Protein AF-A0AAE0RFK0-F1 (afdb_monomer_lite)

Sequence (319 aa):
MLVLVVLVEGLLVMVVLVVLVVVLLVMVVLVVLVEVLLVMVVLVVLVEVLLVMVVLVVLVEVLLVMVVLVVLVVVLLVMVVLVVLVVVLLVMVVLVVLVEVLLVMVVLVVLVEVLLVMVVLVVLVEVLLVMVVLVVLVEVLLVMVVLVVLVVVLLVVLVLLVLLVVLGMLVVVVLGLVLGGGHGVLEDNDYGRAVDWWGLGVVMYEMMCGRLPFYNQDHEKLFELILMEDIKFPRTLSADAKSLLSGLLIKDPNKRLGGGPDDAKEIMRHSFFAAVDWQDVYDKKLIPPFKPQVSSETDTRYFDEEFTAQTITITPPEK

InterPro domains:
  IPR000719 Protein kinase domain [PF00069] (185-273)
  IPR000719 Protein kinase domain [SM00220] (66-273)
  IPR000961 AGC-kinase, C-terminal [PS51285] (274-319)
  IPR000961 AGC-kinase, C-terminal [SM00133] (274-319)
  IPR011009 Protein kinase-like domain superfamily [SSF56112] (186-316)
  IPR017892 Protein kinase, C-terminal [PF00433] (294-318)

Foldseek 3Di:
DVVVVCVVVVVVVVVVVVVVVVVVVVVVVVVVVVVVVVVVVVVVVVVVVVVVVVVVVVVVVVVVVVVVVVVVVVVVVVVVVVVVVVVVVVVVVVVVVVVVVVVVVVVVVVVVVVVVVVVVVVVVVVVVVVVVVVVVVVVVVVVVVVVVVVVVVVVVVVVVVVVVVVVVLVCVLVVCLVPVLPVPPVDDDDDDPLVVLLVVLQVLCCVQVVDGQFDDPDSVVSSCCLNPNDGDDDPPDDPQSVVLSNQSSDSDSCSHQLSDPCRVVSSCPGPVNPVPDVVCVVVVVDDDPDDPPAPDPPGCVVPDPVPVVDDDDDDDDDD

Structure (mmCIF, N/CA/C/O backbone):
data_AF-A0AAE0RFK0-F1
#
_entry.id   AF-A0AAE0RFK0-F1
#
loop_
_atom_site.group_PDB
_atom_site.id
_atom_site.type_symbol
_atom_site.label_atom_id
_atom_site.label_alt_id
_atom_site.label_comp_id
_atom_site.label_asym_id
_atom_site.label_entity_id
_atom_site.label_seq_id
_atom_site.pdbx_PDB_ins_code
_atom_site.Cartn_x
_atom_site.Cartn_y
_atom_site.Cartn_z
_atom_site.occupancy
_atom_site.B_iso_or_equiv
_atom_site.auth_seq_id
_atom_site.auth_comp_id
_atom_site.auth_asym_id
_atom_site.auth_atom_id
_atom_site.pdbx_PDB_model_num
ATOM 1 N N . MET A 1 1 ? -94.369 0.349 148.300 1.00 57.81 1 MET A N 1
ATOM 2 C CA . MET A 1 1 ? -93.039 -0.200 147.945 1.00 57.81 1 MET A CA 1
ATOM 3 C C . MET A 1 1 ? -93.056 -1.026 146.660 1.00 57.81 1 MET A C 1
ATOM 5 O O . MET A 1 1 ? -92.243 -0.726 145.804 1.00 57.81 1 MET A O 1
ATOM 9 N N . LEU A 1 2 ? -93.978 -1.983 146.468 1.00 58.59 2 LEU A N 1
ATOM 10 C CA . LEU A 1 2 ? -93.996 -2.878 145.289 1.00 58.59 2 LEU A CA 1
ATOM 11 C C . LEU A 1 2 ? -94.131 -2.164 143.922 1.00 58.59 2 LEU A C 1
ATOM 13 O O . LEU A 1 2 ? -93.420 -2.494 142.984 1.00 58.59 2 LEU A O 1
ATOM 17 N N . VAL A 1 3 ? -94.998 -1.147 143.822 1.00 62.41 3 VAL A N 1
ATOM 18 C CA . VAL A 1 3 ? -95.245 -0.398 142.568 1.00 62.41 3 VAL A CA 1
ATOM 19 C C . VAL A 1 3 ? -94.006 0.370 142.101 1.00 62.41 3 VAL A C 1
ATOM 21 O O . VAL A 1 3 ? -93.742 0.440 140.909 1.00 62.41 3 VAL A O 1
ATOM 24 N N . LEU A 1 4 ? -93.221 0.906 143.040 1.00 61.47 4 LEU A N 1
ATOM 25 C CA . LEU A 1 4 ? -92.013 1.671 142.731 1.00 61.47 4 LEU A CA 1
ATOM 26 C C . LEU A 1 4 ? -90.889 0.759 142.208 1.00 61.47 4 LEU A C 1
ATOM 28 O O . LEU A 1 4 ? -90.161 1.159 141.311 1.00 61.47 4 LEU A O 1
ATOM 32 N N . VAL A 1 5 ? -90.786 -0.475 142.719 1.00 64.56 5 VAL A N 1
ATOM 33 C CA . VAL A 1 5 ? -89.806 -1.475 142.254 1.00 64.56 5 VAL A CA 1
ATOM 34 C C . VAL A 1 5 ? -90.139 -1.952 140.839 1.00 64.56 5 VAL A C 1
ATOM 36 O O . VAL A 1 5 ? -89.262 -1.937 139.987 1.00 64.56 5 VAL A O 1
ATOM 39 N N . VAL A 1 6 ? -91.410 -2.259 140.550 1.00 68.12 6 VAL A N 1
ATOM 40 C CA . VAL A 1 6 ? -91.858 -2.667 139.201 1.00 68.12 6 VAL A CA 1
ATOM 41 C C . VAL A 1 6 ? -91.700 -1.533 138.181 1.00 68.12 6 VAL A C 1
ATOM 43 O O . VAL A 1 6 ? -91.329 -1.781 137.036 1.00 68.12 6 VAL A O 1
ATOM 46 N N . LEU A 1 7 ? -91.939 -0.278 138.586 1.00 69.56 7 LEU A N 1
ATOM 47 C CA . LEU A 1 7 ? -91.736 0.880 137.711 1.00 69.56 7 LEU A CA 1
ATOM 48 C C . LEU A 1 7 ? -90.246 1.101 137.402 1.00 69.56 7 LEU A C 1
ATOM 50 O O . LEU A 1 7 ? -89.903 1.411 136.267 1.00 69.56 7 LEU A O 1
ATOM 54 N N . VAL A 1 8 ? -89.368 0.923 138.397 1.00 72.38 8 VAL A N 1
ATOM 55 C CA . VAL A 1 8 ? -87.911 1.044 138.235 1.00 72.38 8 VAL A CA 1
ATOM 56 C C . VAL A 1 8 ? -87.351 -0.113 137.405 1.00 72.38 8 VAL A C 1
ATOM 58 O O . VAL A 1 8 ? -86.589 0.149 136.484 1.00 72.38 8 VAL A O 1
ATOM 61 N N . GLU A 1 9 ? -87.761 -1.361 137.650 1.00 74.25 9 GLU A N 1
ATOM 62 C CA . GLU A 1 9 ? -87.371 -2.523 136.834 1.00 74.25 9 GLU A CA 1
ATOM 63 C C . GLU A 1 9 ? -87.881 -2.407 135.391 1.00 74.25 9 GLU A C 1
ATOM 65 O O . GLU A 1 9 ? -87.123 -2.649 134.455 1.00 74.25 9 GLU A O 1
ATOM 70 N N . GLY A 1 10 ? -89.126 -1.962 135.183 1.00 73.00 10 GLY A N 1
ATOM 71 C CA . GLY A 1 10 ? -89.690 -1.725 133.850 1.00 73.00 10 GLY A CA 1
ATOM 72 C C . GLY A 1 10 ? -88.977 -0.602 133.090 1.00 73.00 10 GLY A C 1
ATOM 73 O O . GLY A 1 10 ? -88.703 -0.739 131.897 1.00 73.00 10 GLY A O 1
ATOM 74 N N . LEU A 1 11 ? -88.606 0.479 133.784 1.00 77.25 11 LEU A N 1
ATOM 75 C CA . LEU A 1 11 ? -87.794 1.557 133.219 1.00 77.25 11 LEU A CA 1
ATOM 76 C C . LEU A 1 11 ? -86.380 1.064 132.872 1.00 77.25 11 LEU A C 1
ATOM 78 O O . LEU A 1 11 ? -85.847 1.425 131.829 1.00 77.25 11 LEU A O 1
ATOM 82 N N . LEU A 1 12 ? -85.792 0.200 133.702 1.00 78.12 12 LEU A N 1
ATOM 83 C CA . LEU A 1 12 ? -84.461 -0.371 133.490 1.00 78.12 12 LEU A CA 1
ATOM 84 C C . LEU A 1 12 ? -84.452 -1.339 132.297 1.00 78.12 12 LEU A C 1
ATOM 86 O O . LEU A 1 12 ? -83.562 -1.253 131.457 1.00 78.12 12 LEU A O 1
ATOM 90 N N . VAL A 1 13 ? -85.484 -2.176 132.145 1.00 79.31 13 VAL A N 1
ATOM 91 C CA . VAL A 1 13 ? -85.680 -3.036 130.962 1.00 79.31 13 VAL A CA 1
ATOM 92 C C . VAL A 1 13 ? -85.902 -2.202 129.699 1.00 79.31 13 VAL A C 1
ATOM 94 O O . VAL A 1 13 ? -85.322 -2.512 128.661 1.00 79.31 13 VAL A O 1
ATOM 97 N N . MET A 1 14 ? -86.680 -1.117 129.771 1.00 80.19 14 MET A N 1
ATOM 98 C CA . MET A 1 14 ? -86.876 -0.201 128.643 1.00 80.19 14 MET A CA 1
ATOM 99 C C . MET A 1 14 ? -85.569 0.500 128.248 1.00 80.19 14 MET A C 1
ATOM 101 O O . MET A 1 14 ? -85.254 0.568 127.064 1.00 80.1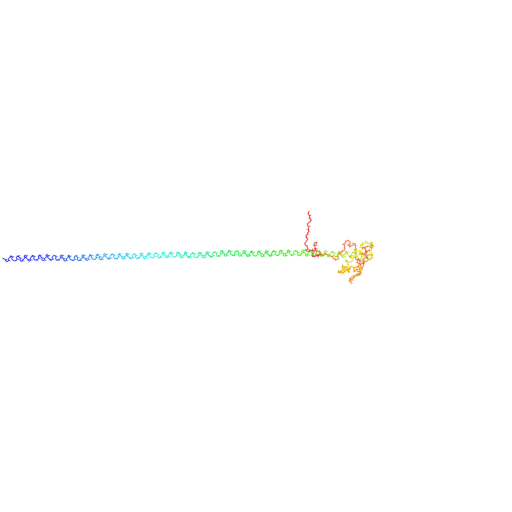9 14 MET A O 1
ATOM 105 N N . VAL A 1 15 ? -84.776 0.970 129.216 1.00 81.75 15 VAL A N 1
ATOM 106 C CA . VAL A 1 15 ? -83.455 1.569 128.968 1.00 81.75 15 VAL A CA 1
ATOM 107 C C . VAL A 1 15 ? -82.505 0.545 128.346 1.00 81.75 15 VAL A C 1
ATOM 109 O O . VAL A 1 15 ? -81.861 0.853 127.349 1.00 81.75 15 VAL A O 1
ATOM 112 N N . VAL A 1 16 ? -82.459 -0.685 128.865 1.00 83.06 16 VAL A N 1
ATOM 113 C CA . VAL A 1 16 ? -81.643 -1.773 128.300 1.00 83.06 16 VAL A CA 1
ATOM 114 C C . VAL A 1 16 ? -82.083 -2.117 126.876 1.00 83.06 16 VAL A C 1
ATOM 116 O O . VAL A 1 16 ? -81.230 -2.291 126.012 1.00 83.06 16 VAL A O 1
ATOM 119 N N . LEU A 1 17 ? -83.389 -2.158 126.595 1.00 82.94 17 LEU A N 1
ATOM 120 C CA . LEU A 1 17 ? -83.920 -2.425 125.257 1.00 82.94 17 LEU A CA 1
ATOM 121 C C . LEU A 1 17 ? -83.592 -1.292 124.276 1.00 82.94 17 LEU A C 1
ATOM 123 O O . LEU A 1 17 ? -83.190 -1.560 123.148 1.00 82.94 17 LEU A O 1
ATOM 127 N N . VAL A 1 18 ? -83.717 -0.032 124.703 1.00 83.81 18 VAL A N 1
ATOM 128 C CA . VAL A 1 18 ? -83.349 1.139 123.891 1.00 83.81 18 VAL A CA 1
ATOM 129 C C . VAL A 1 18 ? -81.850 1.134 123.602 1.00 83.81 18 VAL A C 1
ATOM 131 O O . VAL A 1 18 ? -81.457 1.304 122.452 1.00 83.81 18 VAL A O 1
ATOM 134 N N . VAL A 1 19 ? -81.010 0.873 124.608 1.00 84.94 19 VAL A N 1
ATOM 135 C CA . VAL A 1 19 ? -79.558 0.733 124.428 1.00 84.94 19 VAL A CA 1
ATOM 136 C C . VAL A 1 19 ? -79.246 -0.419 123.475 1.00 84.94 19 VAL A C 1
ATOM 138 O O . VAL A 1 19 ? -78.438 -0.242 122.569 1.00 84.94 19 VAL A O 1
ATOM 141 N N . LEU A 1 20 ? -79.915 -1.566 123.613 1.00 85.31 20 LEU A N 1
ATOM 142 C CA . LEU A 1 20 ? -79.725 -2.717 122.733 1.00 85.31 20 LEU A CA 1
ATOM 143 C C . LEU A 1 20 ? -80.098 -2.387 121.283 1.00 85.31 20 LEU A C 1
ATOM 145 O O . LEU A 1 20 ? -79.319 -2.693 120.390 1.00 85.31 20 LEU A O 1
ATOM 149 N N . VAL A 1 21 ? -81.237 -1.728 121.045 1.00 86.81 21 VAL A N 1
ATOM 150 C CA . VAL A 1 21 ? -81.666 -1.290 119.704 1.00 86.81 21 VAL A CA 1
ATOM 151 C C . VAL A 1 21 ? -80.692 -0.272 119.115 1.00 86.81 21 VAL A C 1
ATOM 153 O O . VAL A 1 21 ? -80.337 -0.388 117.946 1.00 86.81 21 VAL A O 1
ATOM 156 N N . VAL A 1 22 ? -80.209 0.687 119.909 1.00 86.31 22 VAL A N 1
ATOM 157 C CA . VAL A 1 22 ? -79.192 1.655 119.468 1.00 86.31 22 VAL A CA 1
ATOM 158 C C . VAL A 1 22 ? -77.886 0.945 119.106 1.00 86.31 22 VAL A C 1
ATOM 160 O O . VAL A 1 22 ? -77.330 1.215 118.047 1.00 86.31 22 VAL A O 1
ATOM 163 N N . VAL A 1 23 ? -77.423 -0.006 119.921 1.00 87.38 23 VAL A N 1
ATOM 164 C CA . VAL A 1 23 ? -76.229 -0.817 119.628 1.00 87.38 23 VAL A CA 1
ATOM 165 C C . VAL A 1 23 ? -76.422 -1.640 118.352 1.00 87.38 23 VAL A C 1
ATOM 167 O O . VAL A 1 23 ? -75.517 -1.690 117.524 1.00 87.38 23 VAL A O 1
ATOM 170 N N . LEU A 1 24 ? -77.598 -2.241 118.153 1.00 86.69 24 LEU A N 1
ATOM 171 C CA . LEU A 1 24 ? -77.921 -3.028 116.959 1.00 86.69 24 LEU A CA 1
ATOM 172 C C . LEU A 1 24 ? -77.954 -2.155 115.698 1.00 86.69 24 LEU A C 1
ATOM 174 O O . LEU A 1 24 ? -77.383 -2.534 114.681 1.00 86.69 24 LEU A O 1
ATOM 178 N N . LEU A 1 25 ? -78.550 -0.962 115.775 1.00 87.62 25 LEU A N 1
ATOM 179 C CA . LEU A 1 25 ? -78.549 0.015 114.683 1.00 87.62 25 LEU A CA 1
ATOM 180 C C . LEU A 1 25 ? -77.129 0.486 114.349 1.00 87.62 25 LEU A C 1
ATOM 182 O O . LEU A 1 25 ? -76.765 0.526 113.177 1.00 87.62 25 LEU A O 1
ATOM 186 N N . VAL A 1 26 ? -76.306 0.786 115.359 1.00 89.75 26 VAL A N 1
ATOM 187 C CA . VAL A 1 26 ? -74.895 1.160 115.167 1.00 89.75 26 VAL A CA 1
ATOM 188 C C . VAL A 1 26 ? -74.106 0.014 114.530 1.00 89.75 26 VAL A C 1
ATOM 190 O O . VAL A 1 26 ? -73.345 0.256 113.598 1.00 89.75 26 VAL A O 1
ATOM 193 N N . MET A 1 27 ? -74.316 -1.228 114.974 1.00 88.69 27 MET A N 1
ATOM 194 C CA . MET A 1 27 ? -73.690 -2.418 114.385 1.00 88.69 27 MET A CA 1
ATOM 195 C C . MET A 1 27 ? -74.085 -2.601 112.916 1.00 88.69 27 MET A C 1
ATOM 197 O O . MET A 1 27 ? -73.213 -2.827 112.085 1.00 88.69 27 MET A O 1
ATOM 201 N N . VAL A 1 28 ? -75.369 -2.454 112.570 1.00 90.69 28 VAL A N 1
ATOM 202 C CA . VAL A 1 28 ? -75.843 -2.549 111.177 1.00 90.69 28 VAL A CA 1
ATOM 203 C C . VAL A 1 28 ? -75.214 -1.458 110.309 1.00 90.69 28 VAL A C 1
ATOM 205 O O . VAL A 1 28 ? -74.710 -1.757 109.230 1.00 90.69 28 VAL A O 1
ATOM 208 N N . VAL A 1 29 ? -75.179 -0.209 110.787 1.00 91.50 29 VAL A N 1
ATOM 209 C CA . VAL A 1 29 ? -74.515 0.898 110.077 1.00 91.50 29 VAL A CA 1
ATOM 210 C C . VAL A 1 29 ? -73.026 0.609 109.882 1.00 91.50 29 VAL A C 1
ATOM 212 O O . VAL A 1 29 ? -72.496 0.862 108.803 1.00 91.50 29 VAL A O 1
ATOM 215 N N . LEU A 1 30 ? -72.356 0.047 110.891 1.00 90.62 30 LEU A N 1
ATOM 216 C CA . LEU A 1 30 ? -70.939 -0.302 110.819 1.00 90.62 30 LEU A CA 1
ATOM 217 C C . LEU A 1 30 ? -70.673 -1.426 109.807 1.00 90.62 30 LEU A C 1
ATOM 219 O O . LEU A 1 30 ? -69.726 -1.323 109.034 1.00 90.62 30 LEU A O 1
ATOM 223 N N . VAL A 1 31 ? -71.519 -2.461 109.762 1.00 92.06 31 VAL A N 1
ATOM 224 C CA . VAL A 1 31 ? -71.418 -3.549 108.771 1.00 92.06 31 VAL A CA 1
ATOM 225 C C . VAL A 1 31 ? -71.600 -3.009 107.353 1.00 92.06 31 VAL A C 1
ATOM 227 O O . VAL A 1 31 ? -70.748 -3.253 106.503 1.00 92.06 31 VAL A O 1
ATOM 230 N N . VAL A 1 32 ? -72.642 -2.206 107.114 1.00 92.88 32 VAL A N 1
ATOM 231 C CA . VAL A 1 32 ? -72.882 -1.583 105.800 1.00 92.88 32 VAL A CA 1
ATOM 232 C C . VAL A 1 32 ? -71.718 -0.671 105.406 1.00 92.88 32 VAL A C 1
ATOM 234 O O . VAL A 1 32 ? -71.284 -0.683 104.257 1.00 92.88 32 VAL A O 1
ATOM 237 N N . LEU A 1 33 ? -71.161 0.093 106.351 1.00 92.44 33 LEU A N 1
ATOM 238 C CA . LEU A 1 33 ? -69.999 0.944 106.098 1.00 92.44 33 LEU A CA 1
ATOM 239 C C . LEU A 1 33 ? -68.765 0.123 105.692 1.00 92.44 33 LEU A C 1
ATOM 241 O O . LEU A 1 33 ? -68.056 0.516 104.768 1.00 92.44 33 LEU A O 1
ATOM 245 N N . VAL A 1 34 ? -68.519 -1.013 106.352 1.00 93.50 34 VAL A N 1
ATOM 246 C CA . VAL A 1 34 ? -67.422 -1.931 106.006 1.00 93.50 34 VAL A CA 1
ATOM 247 C C . VAL A 1 34 ? -67.635 -2.544 104.622 1.00 93.50 34 VAL A C 1
ATOM 249 O O . VAL A 1 34 ? -66.696 -2.571 103.832 1.00 93.50 34 VAL A O 1
ATOM 252 N N . GLU A 1 35 ? -68.851 -2.984 104.289 1.00 93.50 35 GLU A N 1
ATOM 253 C CA . GLU A 1 35 ? -69.175 -3.509 102.956 1.00 93.50 35 GLU A CA 1
ATOM 254 C C . GLU A 1 35 ? -68.948 -2.460 101.859 1.00 93.50 35 GLU A C 1
ATOM 256 O O . GLU A 1 35 ? -68.282 -2.741 100.862 1.00 93.50 35 GLU A O 1
ATOM 261 N N . VAL A 1 36 ? -69.423 -1.225 102.060 1.00 93.62 36 VAL A N 1
ATOM 262 C CA . VAL A 1 36 ? -69.203 -0.112 101.120 1.00 93.62 36 VAL A CA 1
ATOM 263 C C . VAL A 1 36 ? -67.712 0.202 100.977 1.00 93.62 36 VAL A C 1
ATOM 265 O O . VAL A 1 36 ? -67.239 0.406 99.858 1.00 93.62 36 VAL A O 1
ATOM 268 N N . LEU A 1 37 ? -66.956 0.206 102.080 1.00 92.94 37 LEU A N 1
ATOM 269 C CA . LEU A 1 37 ? -65.511 0.433 102.056 1.00 92.94 37 LEU A CA 1
ATOM 270 C C . LEU A 1 37 ? -64.785 -0.666 101.268 1.00 92.94 37 LEU A C 1
ATOM 272 O O . LEU A 1 37 ? -63.931 -0.353 100.442 1.00 92.94 37 LEU A O 1
ATOM 276 N N . LEU A 1 38 ? -65.144 -1.936 101.477 1.00 93.88 38 LEU A N 1
ATOM 277 C CA . LEU A 1 38 ? -64.575 -3.061 100.732 1.00 93.88 38 LEU A CA 1
ATOM 278 C C . LEU A 1 38 ? -64.858 -2.938 99.232 1.00 93.88 38 LEU A C 1
ATOM 280 O O . LEU A 1 38 ? -63.940 -3.091 98.428 1.00 93.88 38 LEU A O 1
ATOM 284 N N . VAL A 1 39 ? -66.094 -2.604 98.849 1.00 94.62 39 VAL A N 1
ATOM 285 C CA . VAL A 1 39 ? -66.458 -2.380 97.440 1.00 94.62 39 VAL A CA 1
ATOM 286 C C . VAL A 1 39 ? -65.661 -1.218 96.845 1.00 94.62 39 VAL A C 1
ATOM 288 O O . VAL A 1 39 ? -65.153 -1.344 95.732 1.00 94.62 39 VAL A O 1
ATOM 291 N N . MET A 1 40 ? -65.493 -0.112 97.579 1.00 93.75 40 MET A N 1
ATOM 292 C CA . MET A 1 40 ? -64.671 1.011 97.120 1.00 93.75 40 MET A CA 1
ATOM 293 C C . MET A 1 40 ? -63.207 0.613 96.917 1.00 93.75 40 MET A C 1
ATOM 295 O O . MET A 1 40 ? -62.632 0.957 95.888 1.00 93.75 40 MET A O 1
ATOM 299 N N . VAL A 1 41 ? -62.607 -0.136 97.847 1.00 95.19 41 VAL A N 1
ATOM 300 C CA . VAL A 1 41 ? -61.219 -0.612 97.714 1.00 95.19 41 VAL A CA 1
ATOM 301 C C . VAL A 1 41 ? -61.068 -1.505 96.483 1.00 95.19 41 VAL A C 1
ATOM 303 O O . VAL A 1 41 ? -60.151 -1.301 95.691 1.00 95.19 41 VAL A O 1
ATOM 306 N N . VAL A 1 42 ? -61.989 -2.453 96.276 1.00 95.50 42 VAL A N 1
ATOM 307 C CA . VAL A 1 42 ? -61.983 -3.320 95.086 1.00 95.50 42 VAL A CA 1
ATOM 308 C C . VAL A 1 42 ? -62.111 -2.496 93.805 1.00 95.50 42 VAL A C 1
ATOM 310 O O . VAL A 1 42 ? -61.389 -2.757 92.846 1.00 95.50 42 VAL A O 1
ATOM 313 N N . LEU A 1 43 ? -62.984 -1.484 93.787 1.00 94.94 43 LEU A N 1
ATOM 314 C CA . LEU A 1 43 ? -63.157 -0.604 92.632 1.00 94.94 43 LEU A CA 1
ATOM 315 C C . LEU A 1 43 ? -61.879 0.186 92.322 1.00 94.94 43 LEU A C 1
ATOM 317 O O . LEU A 1 43 ? -61.488 0.257 91.161 1.00 94.94 43 LEU A O 1
ATOM 321 N N . VAL A 1 44 ? -61.213 0.745 93.337 1.00 95.50 44 VAL A N 1
ATOM 322 C CA . VAL A 1 44 ? -59.950 1.482 93.161 1.00 95.50 44 VAL A CA 1
ATOM 323 C C . VAL A 1 44 ? -58.873 0.570 92.580 1.00 95.50 44 VAL A C 1
ATOM 325 O O . VAL A 1 44 ? -58.281 0.911 91.558 1.00 95.50 44 VAL A O 1
ATOM 328 N N . VAL A 1 45 ? -58.682 -0.622 93.155 1.00 96.00 45 VAL A N 1
ATOM 329 C CA . VAL A 1 45 ? -57.706 -1.602 92.648 1.00 96.00 45 VAL A CA 1
ATOM 330 C C . VAL A 1 45 ? -58.041 -2.022 91.215 1.00 96.00 45 VAL A C 1
ATOM 332 O O . VAL A 1 45 ? -57.150 -2.116 90.374 1.00 96.00 45 VAL A O 1
ATOM 335 N N . LEU A 1 46 ? -59.321 -2.241 90.899 1.00 95.62 46 LEU A N 1
ATOM 336 C CA . LEU A 1 46 ? -59.749 -2.592 89.545 1.00 95.62 46 LEU A CA 1
ATOM 337 C C . LEU A 1 46 ? -59.429 -1.477 88.540 1.00 95.62 46 LEU A C 1
ATOM 339 O O . LEU A 1 46 ? -58.956 -1.769 87.442 1.00 95.62 46 LEU A O 1
ATOM 343 N N . VAL A 1 47 ? -59.664 -0.214 88.908 1.00 96.00 47 VAL A N 1
ATOM 344 C CA . VAL A 1 47 ? -59.329 0.946 88.070 1.00 96.00 47 VAL A CA 1
ATOM 345 C C . VAL A 1 47 ? -57.818 1.049 87.869 1.00 96.00 47 VAL A C 1
ATOM 347 O O . VAL A 1 47 ? -57.381 1.237 86.736 1.00 96.00 47 VAL A O 1
ATOM 350 N N . GLU A 1 48 ? -57.014 0.875 88.920 1.00 96.06 48 GLU A N 1
ATOM 351 C CA . GLU A 1 48 ? -55.549 0.865 88.810 1.00 96.06 48 GLU A CA 1
ATOM 352 C C . GLU A 1 48 ? -55.056 -0.237 87.863 1.00 96.06 48 GLU A C 1
ATOM 354 O O . GLU A 1 48 ? -54.267 0.033 86.957 1.00 96.06 48 GLU A O 1
ATOM 359 N N . VAL A 1 49 ? -55.567 -1.465 88.006 1.00 95.94 49 VAL A N 1
ATOM 360 C CA . VAL A 1 49 ? -55.218 -2.591 87.124 1.00 95.94 49 VAL A CA 1
ATOM 361 C C . VAL A 1 49 ? -55.631 -2.309 85.679 1.00 95.94 49 VAL A C 1
ATOM 363 O O . VAL A 1 49 ? -54.845 -2.554 84.763 1.00 95.94 49 VAL A O 1
ATOM 366 N N . LEU A 1 50 ? -56.832 -1.763 85.457 1.00 95.44 50 LEU A N 1
ATOM 367 C CA . LEU A 1 50 ? -57.316 -1.409 84.123 1.00 95.44 50 LEU A CA 1
ATOM 368 C C . LEU A 1 50 ? -56.429 -0.342 83.472 1.00 95.44 50 LEU A C 1
ATOM 370 O O . LEU A 1 50 ? -56.061 -0.487 82.308 1.00 95.44 50 LEU A O 1
ATOM 374 N N . LEU A 1 51 ? -56.046 0.697 84.219 1.00 95.88 51 LEU A N 1
ATOM 375 C CA . LEU A 1 51 ? -55.140 1.737 83.732 1.00 95.88 51 LEU A CA 1
ATOM 376 C C . LEU A 1 51 ? -53.783 1.149 83.338 1.00 95.88 51 LEU A C 1
ATOM 378 O O . LEU A 1 51 ? -53.289 1.444 82.251 1.00 95.88 51 LEU A O 1
ATOM 382 N N . VAL A 1 52 ? -53.209 0.274 84.170 1.00 96.56 52 VAL A N 1
ATOM 383 C CA . VAL A 1 52 ? -51.947 -0.413 83.851 1.00 96.56 52 VAL A CA 1
ATOM 384 C C . VAL A 1 52 ? -52.088 -1.271 82.592 1.00 96.56 52 VAL A C 1
ATOM 386 O O . VAL A 1 52 ? -51.208 -1.227 81.733 1.00 96.56 52 VAL A O 1
ATOM 389 N N . MET A 1 53 ? -53.192 -2.009 82.434 1.00 95.75 53 MET A N 1
ATOM 390 C CA . MET A 1 53 ? -53.432 -2.800 81.222 1.00 95.75 53 MET A CA 1
ATOM 391 C C . MET A 1 53 ? -53.544 -1.926 79.971 1.00 95.75 53 MET A C 1
ATOM 393 O O . MET A 1 53 ? -52.932 -2.251 78.957 1.00 95.75 53 MET A O 1
ATOM 397 N N . VAL A 1 54 ? -54.275 -0.808 80.031 1.00 96.56 54 VAL A N 1
ATOM 398 C CA . VAL A 1 54 ? -54.394 0.125 78.898 1.00 96.56 54 VAL A CA 1
ATOM 399 C C . VAL A 1 54 ? -53.026 0.689 78.518 1.00 96.56 54 VAL A C 1
ATOM 401 O O . VAL A 1 54 ? -52.668 0.680 77.342 1.00 96.56 54 VAL A O 1
ATOM 404 N N . VAL A 1 55 ? -52.228 1.118 79.501 1.00 96.69 55 VAL A N 1
ATOM 405 C CA . VAL A 1 55 ? -50.860 1.604 79.259 1.00 96.69 55 VAL A CA 1
ATOM 406 C C . VAL A 1 55 ? -49.998 0.517 78.615 1.00 96.69 55 VAL A C 1
ATOM 408 O O . VAL A 1 55 ? -49.269 0.807 77.669 1.00 96.69 55 VAL A O 1
ATOM 411 N N . LEU A 1 56 ? -50.100 -0.732 79.079 1.00 96.38 56 LEU A N 1
ATOM 412 C CA . LEU A 1 56 ? -49.351 -1.854 78.514 1.00 96.38 56 LEU A CA 1
ATOM 413 C C . LEU A 1 56 ? -49.739 -2.124 77.053 1.00 96.38 56 LEU A C 1
ATOM 415 O O . LEU A 1 56 ? -48.854 -2.307 76.222 1.00 96.38 56 LEU A O 1
ATOM 419 N N . VAL A 1 57 ? -51.035 -2.120 76.727 1.00 96.75 57 VAL A N 1
ATOM 420 C CA . VAL A 1 57 ? -51.519 -2.322 75.351 1.00 96.75 57 VAL A CA 1
ATOM 421 C C . VAL A 1 57 ? -50.995 -1.223 74.430 1.00 96.75 57 VAL A C 1
ATOM 423 O O . VAL A 1 57 ? -50.393 -1.530 73.403 1.00 96.75 57 VAL A O 1
ATOM 426 N N . VAL A 1 58 ? -51.127 0.045 74.831 1.00 96.94 58 VAL A N 1
ATOM 427 C CA . VAL A 1 58 ? -50.619 1.183 74.047 1.00 96.94 58 VAL A CA 1
ATOM 428 C C . VAL A 1 58 ? -49.101 1.093 73.872 1.00 96.94 58 VAL A C 1
ATOM 430 O O . VAL A 1 58 ? -48.590 1.333 72.781 1.00 96.94 58 VAL A O 1
ATOM 433 N N . LEU A 1 59 ? -48.363 0.703 74.916 1.00 96.62 59 LEU A N 1
ATOM 434 C CA . LEU A 1 59 ? -46.913 0.525 74.835 1.00 96.62 59 LEU A CA 1
ATOM 435 C C . LEU A 1 59 ? -46.527 -0.564 73.824 1.00 96.62 59 LEU A C 1
ATOM 437 O O . LEU A 1 59 ? -45.591 -0.367 73.047 1.00 96.62 59 LEU A O 1
ATOM 441 N N . VAL A 1 60 ? -47.243 -1.692 73.810 1.00 96.94 60 VAL A N 1
ATOM 442 C CA . VAL A 1 60 ? -47.021 -2.777 72.843 1.00 96.94 60 VAL A CA 1
ATOM 443 C C . VAL A 1 60 ? -47.328 -2.312 71.419 1.00 96.94 60 VAL A C 1
ATOM 445 O O . VAL A 1 60 ? -46.528 -2.566 70.522 1.00 96.94 60 VAL A O 1
ATOM 448 N N . GLU A 1 61 ? -48.430 -1.593 71.199 1.00 97.12 61 GLU A N 1
ATOM 449 C CA . GLU A 1 61 ? -48.771 -1.035 69.883 1.00 97.12 61 GLU A CA 1
ATOM 450 C C . GLU A 1 61 ? -47.693 -0.067 69.379 1.00 97.12 61 GLU A C 1
ATOM 452 O O . GLU A 1 61 ? -47.217 -0.201 68.249 1.00 97.12 61 GLU A O 1
ATOM 457 N N . VAL A 1 62 ? -47.238 0.860 70.229 1.00 96.75 62 VAL A N 1
ATOM 458 C CA . VAL A 1 62 ? -46.157 1.800 69.894 1.00 96.75 62 VAL A CA 1
ATOM 459 C C . VAL A 1 62 ? -44.863 1.054 69.572 1.00 96.75 62 VAL A C 1
ATOM 461 O O . VAL A 1 62 ? -44.193 1.388 68.593 1.00 96.75 62 VAL A O 1
ATOM 464 N N . LEU A 1 63 ? -44.516 0.021 70.347 1.00 96.62 63 LEU A N 1
ATOM 465 C CA . LEU A 1 63 ? -43.329 -0.796 70.099 1.00 96.62 63 LEU A CA 1
ATOM 466 C C . LEU A 1 63 ? -43.419 -1.530 68.755 1.00 96.62 63 LEU A C 1
ATOM 468 O O . LEU A 1 63 ? -42.449 -1.532 67.999 1.00 96.62 63 LEU A O 1
ATOM 472 N N . LEU A 1 64 ? -44.573 -2.116 68.427 1.00 96.88 64 LEU A N 1
ATOM 473 C CA . LEU A 1 64 ? -44.787 -2.785 67.143 1.00 96.88 64 LEU A CA 1
ATOM 474 C C . LEU A 1 64 ? -44.642 -1.806 65.973 1.00 96.88 64 LEU A C 1
ATOM 476 O O . LEU A 1 64 ? -43.942 -2.115 65.009 1.00 96.88 64 LEU A O 1
ATOM 480 N N . VAL A 1 65 ? -45.231 -0.610 66.072 1.00 97.25 65 VAL A N 1
ATOM 481 C CA . VAL A 1 65 ? -45.087 0.437 65.046 1.00 97.25 65 VAL A CA 1
ATOM 482 C C . VAL A 1 65 ? -43.624 0.859 64.893 1.00 97.25 65 VAL A C 1
ATOM 484 O O . VAL A 1 65 ? -43.140 0.968 63.766 1.00 97.25 65 VAL A O 1
ATOM 487 N N . MET A 1 66 ? -42.894 1.040 65.999 1.00 96.69 66 MET A N 1
ATOM 488 C CA . MET A 1 66 ? -41.462 1.358 65.967 1.00 96.69 66 MET A CA 1
ATOM 489 C C . MET A 1 66 ? -40.653 0.266 65.258 1.00 96.69 66 MET A C 1
ATOM 491 O O . MET A 1 66 ? -39.832 0.578 64.398 1.00 96.69 66 MET A O 1
ATOM 495 N N . VAL A 1 67 ? -40.901 -1.011 65.567 1.00 97.19 67 VAL A N 1
ATOM 496 C CA . VAL A 1 67 ? -40.220 -2.143 64.915 1.00 97.19 67 VAL A CA 1
ATOM 497 C C . VAL A 1 67 ? -40.508 -2.161 63.414 1.00 97.19 67 VAL A C 1
ATOM 499 O O . VAL A 1 67 ? -39.576 -2.275 62.619 1.00 97.19 67 VAL A O 1
ATOM 502 N N . VAL A 1 68 ? -41.771 -1.995 63.008 1.00 97.44 68 VAL A N 1
ATOM 503 C CA . VAL A 1 68 ? -42.152 -1.941 61.587 1.00 97.44 68 VAL A CA 1
ATOM 504 C C . VAL A 1 68 ? -41.466 -0.774 60.877 1.00 97.44 68 VAL A C 1
ATOM 506 O O . VAL A 1 68 ? -40.943 -0.958 59.779 1.00 97.44 68 VAL A O 1
ATOM 509 N N . LEU A 1 69 ? -41.410 0.405 61.505 1.00 97.12 69 LEU A N 1
ATOM 510 C CA . LEU A 1 69 ? -40.733 1.573 60.943 1.00 97.12 69 LEU A CA 1
ATOM 511 C C . LEU A 1 69 ? -39.233 1.317 60.755 1.00 97.12 69 LEU A C 1
ATOM 513 O O . LEU A 1 69 ? -38.696 1.613 59.690 1.00 97.12 69 LEU A O 1
ATOM 517 N N . VAL A 1 70 ? -38.562 0.734 61.752 1.00 97.44 70 VAL A N 1
ATOM 518 C CA . VAL A 1 70 ? -37.136 0.387 61.656 1.00 97.44 70 VAL A CA 1
ATOM 519 C C . VAL A 1 70 ? -36.898 -0.609 60.522 1.00 97.44 70 VAL A C 1
ATOM 521 O O . VAL A 1 70 ? -36.013 -0.388 59.698 1.00 97.44 70 VAL A O 1
ATOM 524 N N . VAL A 1 71 ? -37.709 -1.667 60.426 1.00 97.56 71 VAL A N 1
ATOM 525 C CA . VAL A 1 71 ? -37.606 -2.651 59.337 1.00 97.56 71 VAL A CA 1
ATOM 526 C C . VAL A 1 71 ? -37.822 -1.985 57.978 1.00 97.56 71 VAL A C 1
ATOM 528 O O . VAL A 1 71 ? -37.037 -2.217 57.061 1.00 97.56 71 VAL A O 1
ATOM 531 N N . LEU A 1 72 ? -38.828 -1.117 57.846 1.00 97.19 72 LEU A N 1
ATOM 532 C CA . LEU A 1 72 ? -39.100 -0.389 56.607 1.00 97.19 72 LEU A CA 1
ATOM 533 C C . LEU A 1 72 ? -37.914 0.493 56.196 1.00 97.19 72 LEU A C 1
ATOM 535 O O . LEU A 1 72 ? -37.512 0.468 55.034 1.00 97.19 72 LEU A O 1
ATOM 539 N N . VAL A 1 73 ? -37.326 1.236 57.139 1.00 97.62 73 VAL A N 1
ATOM 540 C CA . VAL A 1 73 ? -36.142 2.069 56.883 1.00 97.62 73 VAL A CA 1
ATOM 541 C C . VAL A 1 73 ? -34.964 1.210 56.429 1.00 97.62 73 VAL A C 1
ATOM 543 O O . VAL A 1 73 ? -34.311 1.550 55.445 1.00 97.62 73 VAL A O 1
ATOM 546 N N . VAL A 1 74 ? -34.713 0.072 57.083 1.00 97.75 74 VAL A N 1
ATOM 547 C CA . VAL A 1 74 ? -33.640 -0.853 56.685 1.00 97.75 74 VAL A CA 1
ATOM 548 C C . VAL A 1 74 ? -33.877 -1.393 55.273 1.00 97.75 74 VAL A C 1
ATOM 550 O O . VAL A 1 74 ? -32.961 -1.365 54.454 1.00 97.75 74 VAL A O 1
ATOM 553 N N . VAL A 1 75 ? -35.098 -1.829 54.951 1.00 97.4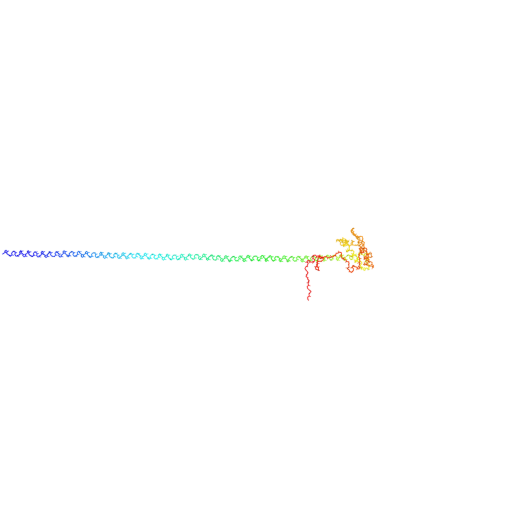4 75 VAL A N 1
ATOM 554 C CA . VAL A 1 75 ? -35.447 -2.320 53.608 1.00 97.44 75 VAL A CA 1
ATOM 555 C C . VAL A 1 75 ? -35.250 -1.229 52.556 1.00 97.44 75 VAL A C 1
ATOM 557 O O . VAL A 1 75 ? -34.656 -1.494 51.512 1.00 97.44 75 VAL A O 1
ATOM 560 N N . LEU A 1 76 ? -35.688 0.003 52.829 1.00 97.25 76 LEU A N 1
ATOM 561 C CA . LEU A 1 76 ? -35.494 1.138 51.925 1.00 97.25 76 LEU A CA 1
ATOM 562 C C . LEU A 1 76 ? -34.009 1.436 51.697 1.00 97.25 76 LEU A C 1
ATOM 564 O O . LEU A 1 76 ? -33.597 1.612 50.553 1.00 97.25 76 LEU A O 1
ATOM 568 N N . LEU A 1 77 ? -33.193 1.440 52.753 1.00 97.38 77 LEU A N 1
ATOM 569 C CA . LEU A 1 77 ? -31.748 1.645 52.633 1.00 97.38 77 LEU A CA 1
ATOM 570 C C . LEU A 1 77 ? -31.091 0.547 51.789 1.00 97.38 77 LEU A C 1
ATOM 572 O O . LEU A 1 77 ? -30.309 0.857 50.893 1.00 97.38 77 LEU A O 1
ATOM 576 N N . VAL A 1 78 ? -31.443 -0.721 52.018 1.00 97.75 78 VAL A N 1
ATOM 577 C CA . VAL A 1 78 ? -30.932 -1.849 51.222 1.00 97.75 78 VAL A CA 1
ATOM 578 C C . VAL A 1 78 ? -31.339 -1.717 49.753 1.00 97.75 78 VAL A C 1
ATOM 580 O O . VAL A 1 78 ? -30.500 -1.901 48.874 1.00 97.75 78 VAL A O 1
ATOM 583 N N . MET A 1 79 ? -32.592 -1.347 49.473 1.00 97.31 79 MET A N 1
ATOM 584 C CA . MET A 1 79 ? -33.073 -1.116 48.107 1.00 97.31 79 MET A CA 1
ATOM 585 C C . MET A 1 79 ? -32.296 0.008 47.414 1.00 97.31 79 MET A C 1
ATOM 587 O O . MET A 1 79 ? -31.874 -0.159 46.272 1.00 97.31 79 MET A O 1
ATOM 591 N N . VAL A 1 80 ? -32.049 1.128 48.100 1.00 97.62 80 VAL A N 1
ATOM 592 C CA . VAL A 1 80 ? -31.253 2.240 47.555 1.00 97.62 80 VAL A CA 1
ATOM 593 C C . VAL A 1 80 ? -29.828 1.787 47.243 1.00 97.62 80 VAL A C 1
ATOM 595 O O . VAL A 1 80 ? -29.335 2.047 46.147 1.00 97.62 80 VAL A O 1
ATOM 598 N N . VAL A 1 81 ? -29.177 1.065 48.161 1.00 97.94 81 VAL A N 1
ATOM 599 C CA . VAL A 1 81 ? -27.825 0.526 47.940 1.00 97.94 81 VAL A CA 1
ATOM 600 C C . VAL A 1 81 ? -27.800 -0.421 46.741 1.00 97.94 81 VAL A C 1
ATOM 602 O O . VAL A 1 81 ? -26.901 -0.319 45.908 1.00 97.94 81 VAL A O 1
ATOM 605 N N . LEU A 1 82 ? -28.795 -1.303 46.609 1.00 97.56 82 LEU A N 1
ATOM 606 C CA . LEU A 1 82 ? -28.897 -2.227 45.481 1.00 97.56 82 LEU A CA 1
ATOM 607 C C . LEU A 1 82 ? -29.052 -1.480 44.151 1.00 97.56 82 LEU A C 1
ATOM 609 O O . LEU A 1 82 ? -28.365 -1.803 43.187 1.00 97.56 82 LEU A O 1
ATOM 613 N N . VAL A 1 83 ? -29.916 -0.464 44.101 1.00 98.00 83 VAL A N 1
ATOM 614 C CA . VAL A 1 83 ? -30.121 0.358 42.898 1.00 98.00 83 VAL A CA 1
ATOM 615 C C . VAL A 1 83 ? -28.823 1.062 42.508 1.00 98.00 83 VAL A C 1
ATOM 617 O O . VAL A 1 83 ? -28.418 0.995 41.350 1.00 98.00 83 VAL A O 1
ATOM 620 N N . VAL A 1 84 ? -28.133 1.685 43.469 1.00 98.06 84 VAL A N 1
ATOM 621 C CA . VAL A 1 84 ? -26.840 2.343 43.223 1.00 98.06 84 VAL A CA 1
ATOM 622 C C . VAL A 1 84 ? -25.809 1.337 42.712 1.00 98.06 84 VAL A C 1
ATOM 624 O O . VAL A 1 84 ? -25.128 1.618 41.730 1.00 98.06 84 VAL A O 1
ATOM 627 N N . LEU A 1 85 ? -25.727 0.148 43.315 1.00 97.62 85 LEU A N 1
ATOM 628 C CA . LEU A 1 85 ? -24.811 -0.907 42.884 1.00 97.62 85 LEU A CA 1
ATOM 629 C C . LEU A 1 85 ? -25.087 -1.350 41.442 1.00 97.62 85 LEU A C 1
ATOM 631 O O . LEU A 1 85 ? -24.153 -1.466 40.652 1.00 97.62 85 LEU A O 1
ATOM 635 N N . VAL A 1 86 ? -26.357 -1.562 41.085 1.00 98.12 86 VAL A N 1
ATOM 636 C CA . VAL A 1 86 ? -26.756 -1.934 39.719 1.00 98.12 86 VAL A CA 1
ATOM 637 C C . VAL A 1 86 ? -26.375 -0.837 38.728 1.00 98.12 86 VAL A C 1
ATOM 639 O O . VAL A 1 86 ? -25.804 -1.138 37.684 1.00 98.12 86 VAL A O 1
ATOM 642 N N . VAL A 1 87 ? -26.631 0.432 39.056 1.00 98.12 87 VAL A N 1
ATOM 643 C CA . VAL A 1 87 ? -26.256 1.565 38.196 1.00 98.12 87 VAL A CA 1
ATOM 644 C C . VAL A 1 87 ? -24.741 1.628 38.002 1.00 98.12 87 VAL A C 1
ATOM 646 O O . VAL A 1 87 ? -24.280 1.745 36.869 1.00 98.12 87 VAL A O 1
ATOM 649 N N . VAL A 1 88 ? -23.958 1.498 39.076 1.00 97.88 88 VAL A N 1
ATOM 650 C CA . VAL A 1 88 ? -22.487 1.488 39.008 1.00 97.88 88 VAL A CA 1
ATOM 651 C C . VAL A 1 88 ? -21.994 0.340 38.130 1.00 97.88 88 VAL A C 1
ATOM 653 O O . VAL A 1 88 ? -21.137 0.550 37.275 1.00 97.88 88 VAL A O 1
ATOM 656 N N . LEU A 1 89 ? -22.562 -0.857 38.293 1.00 97.56 89 LEU A N 1
ATOM 657 C CA . LEU A 1 89 ? -22.182 -2.031 37.512 1.00 97.56 89 LEU A CA 1
ATOM 658 C C . LEU A 1 89 ? -22.518 -1.855 36.026 1.00 97.56 89 LEU A C 1
ATOM 660 O O . LEU A 1 89 ? -21.682 -2.151 35.178 1.00 97.56 89 LEU A O 1
ATOM 664 N N . LEU A 1 90 ? -23.691 -1.305 35.702 1.00 97.69 90 LEU A N 1
ATOM 665 C CA . LEU A 1 90 ? -24.064 -0.980 34.322 1.00 97.69 90 LEU A CA 1
ATOM 666 C C . LEU A 1 90 ? -23.107 0.044 33.702 1.00 97.69 90 LEU A C 1
ATOM 668 O O . LEU A 1 90 ? -22.642 -0.160 32.583 1.00 97.69 90 LEU A O 1
ATOM 672 N N . VAL A 1 91 ? -22.767 1.111 34.431 1.00 98.12 91 VAL A N 1
ATOM 673 C CA . VAL A 1 91 ? -21.802 2.119 33.965 1.00 98.12 91 VAL A CA 1
ATOM 674 C C . VAL A 1 91 ? -20.427 1.493 33.731 1.00 98.12 91 VAL A C 1
ATOM 676 O O . VAL A 1 91 ? -19.805 1.768 32.707 1.00 98.12 91 VAL A O 1
ATOM 679 N N . MET A 1 92 ? -19.963 0.618 34.630 1.00 97.81 92 MET A N 1
ATOM 680 C CA . MET A 1 92 ? -18.699 -0.098 34.446 1.00 97.81 92 MET A CA 1
ATOM 681 C C . MET A 1 92 ? -18.717 -0.988 33.201 1.00 97.81 92 MET A C 1
ATOM 683 O O . MET A 1 92 ? -17.770 -0.944 32.424 1.00 97.81 92 MET A O 1
ATOM 687 N N . VAL A 1 93 ? -19.791 -1.750 32.971 1.00 98.06 93 VAL A N 1
ATOM 688 C CA . VAL A 1 93 ? -19.926 -2.593 31.770 1.00 98.06 93 VAL A CA 1
ATOM 689 C C . VAL A 1 93 ? -19.883 -1.744 30.499 1.00 98.06 93 VAL A C 1
ATOM 691 O O . VAL A 1 93 ? -19.138 -2.067 29.577 1.00 98.06 93 VAL A O 1
ATOM 694 N N . VAL A 1 94 ? -20.621 -0.631 30.460 1.00 98.12 94 VAL A N 1
ATOM 695 C CA . VAL A 1 94 ? -20.606 0.291 29.313 1.00 98.12 94 VAL A CA 1
ATOM 696 C C . VAL A 1 94 ? -19.204 0.855 29.077 1.00 98.12 94 VAL A C 1
ATOM 698 O O . VAL A 1 94 ? -18.760 0.917 27.932 1.00 98.12 94 VAL A O 1
ATOM 701 N N . LEU A 1 95 ? -18.488 1.229 30.140 1.00 97.81 95 LEU A N 1
ATOM 702 C CA . LEU A 1 95 ? -17.125 1.746 30.034 1.00 97.81 95 LEU A CA 1
ATOM 703 C C . LEU A 1 95 ? -16.158 0.694 29.476 1.00 97.81 95 LEU A C 1
ATOM 705 O O . LEU A 1 95 ? -15.362 1.019 28.601 1.00 97.81 95 LEU A O 1
ATOM 709 N N . VAL A 1 96 ? -16.240 -0.554 29.945 1.00 98.19 96 VAL A N 1
ATOM 710 C CA . VAL A 1 96 ? -15.399 -1.655 29.445 1.00 98.19 96 VAL A CA 1
ATOM 711 C C . VAL A 1 96 ? -15.641 -1.878 27.954 1.00 98.19 96 VAL A C 1
ATOM 713 O O . VAL A 1 96 ? -14.689 -1.859 27.179 1.00 98.19 96 VAL A O 1
ATOM 716 N N . VAL A 1 97 ? -16.906 -1.983 27.534 1.00 98.12 97 VAL A N 1
ATOM 717 C CA . VAL A 1 97 ? -17.259 -2.154 26.116 1.00 98.12 97 VAL A CA 1
ATOM 718 C C . VAL A 1 97 ? -16.771 -0.969 25.278 1.00 98.12 97 VAL A C 1
ATOM 720 O O . VAL A 1 97 ? -16.234 -1.161 24.190 1.00 98.12 97 VAL A O 1
ATOM 723 N N . LEU A 1 98 ? -16.907 0.262 25.779 1.00 97.94 98 LEU A N 1
ATOM 724 C CA . LEU A 1 98 ? -16.425 1.454 25.079 1.00 97.94 98 LEU A CA 1
ATOM 725 C C . LEU A 1 98 ? -14.903 1.425 24.883 1.00 97.94 98 LEU A C 1
ATOM 727 O O . LEU A 1 98 ? -14.422 1.759 23.802 1.00 97.94 98 LEU A O 1
ATOM 731 N N . VAL A 1 99 ? -14.151 1.018 25.910 1.00 98.19 99 VAL A N 1
ATOM 732 C CA . VAL A 1 99 ? -12.690 0.883 25.832 1.00 98.19 99 VAL A CA 1
ATOM 733 C C . VAL A 1 99 ? -12.299 -0.198 24.826 1.00 98.19 99 VAL A C 1
ATOM 735 O O . VAL A 1 99 ? -11.419 0.042 24.004 1.00 98.19 99 VAL A O 1
ATOM 738 N N . GLU A 1 100 ? -12.965 -1.352 24.835 1.00 98.12 100 GLU A N 1
ATOM 739 C CA . GLU A 1 100 ? -12.720 -2.419 23.858 1.00 98.12 100 GLU A CA 1
ATOM 740 C C . GLU A 1 100 ? -12.973 -1.946 22.421 1.00 98.12 100 GLU A C 1
ATOM 742 O O . GLU A 1 100 ? -12.119 -2.123 21.552 1.00 98.12 100 GLU A O 1
ATOM 747 N N . VAL A 1 101 ? -14.103 -1.275 22.173 1.00 97.94 101 VAL A N 1
ATOM 748 C CA . VAL A 1 101 ? -14.434 -0.715 20.853 1.00 97.94 101 VAL A CA 1
ATOM 749 C C . VAL A 1 101 ? -13.396 0.320 20.420 1.00 97.94 101 VAL A C 1
ATOM 751 O O . VAL A 1 101 ? -12.950 0.291 19.273 1.00 97.94 101 VAL A O 1
ATOM 754 N N . LEU A 1 102 ? -12.972 1.207 21.325 1.00 97.50 102 LEU A N 1
ATOM 755 C CA . LEU A 1 102 ? -11.950 2.211 21.034 1.00 97.50 102 LEU A CA 1
ATOM 756 C C . LEU A 1 102 ? -10.611 1.558 20.671 1.00 97.50 102 LEU A C 1
ATOM 758 O O . LEU A 1 102 ? -9.988 1.959 19.691 1.00 97.50 102 LEU A O 1
ATOM 762 N N . LEU A 1 103 ? -10.185 0.537 21.420 1.00 97.62 103 LEU A N 1
ATOM 763 C CA . LEU A 1 103 ? -8.955 -0.201 21.134 1.00 97.62 103 LEU A CA 1
ATOM 764 C C . LEU A 1 103 ? -9.009 -0.870 19.759 1.00 97.62 103 LEU A C 1
ATOM 766 O O . LEU A 1 103 ? -8.065 -0.736 18.982 1.00 97.62 103 LEU A O 1
ATOM 770 N N . VAL A 1 104 ? -10.121 -1.533 19.425 1.00 97.94 104 VAL A N 1
ATOM 771 C CA . VAL A 1 104 ? -10.317 -2.135 18.096 1.00 97.94 104 VAL A CA 1
ATOM 772 C C . VAL A 1 104 ? -10.251 -1.070 17.002 1.00 97.94 104 VAL A C 1
ATOM 774 O O . VAL A 1 104 ? -9.601 -1.283 15.979 1.00 97.94 104 VAL A O 1
ATOM 777 N N . MET A 1 105 ? -10.870 0.092 17.220 1.00 97.50 105 MET A N 1
ATOM 778 C CA . MET A 1 105 ? -10.853 1.185 16.250 1.00 97.50 105 MET A CA 1
ATOM 779 C C . MET A 1 105 ? -9.434 1.729 16.029 1.00 97.50 105 MET A C 1
ATOM 781 O O . MET A 1 105 ? -9.029 1.918 14.885 1.00 97.50 105 MET A O 1
ATOM 785 N N . VAL A 1 106 ? -8.654 1.917 17.099 1.00 97.88 106 VAL A N 1
ATOM 786 C CA . VAL A 1 106 ? -7.248 2.350 17.015 1.00 97.88 106 VAL A CA 1
ATOM 787 C C . VAL A 1 106 ? -6.404 1.329 16.250 1.00 97.88 106 VAL A C 1
ATOM 789 O O . VAL A 1 106 ? -5.661 1.708 15.347 1.00 97.88 106 VAL A O 1
ATOM 792 N N . VAL A 1 107 ? -6.546 0.036 16.557 1.00 98.06 107 VAL A N 1
ATOM 793 C CA . VAL A 1 107 ? -5.827 -1.034 15.845 1.00 98.06 107 VAL A CA 1
ATOM 794 C C . VAL A 1 107 ? -6.178 -1.035 14.357 1.00 98.06 107 VAL A C 1
ATOM 796 O O . VAL A 1 107 ? -5.284 -1.164 13.522 1.00 98.06 107 VAL A O 1
ATOM 799 N N . LEU A 1 108 ? -7.454 -0.848 14.011 1.00 97.75 108 LEU A N 1
ATOM 800 C CA . LEU A 1 108 ? -7.898 -0.783 12.620 1.00 97.75 108 LEU A CA 1
ATOM 801 C C . LEU A 1 108 ? -7.280 0.410 11.879 1.00 97.75 108 LEU A C 1
ATOM 803 O O . LEU A 1 108 ? -6.807 0.238 10.759 1.00 97.75 108 LEU A O 1
ATOM 807 N N . VAL A 1 109 ? -7.252 1.595 12.496 1.00 98.00 109 VAL A N 1
ATOM 808 C CA . VAL A 1 109 ? -6.640 2.794 11.899 1.00 98.00 109 VAL A CA 1
ATOM 809 C C . VAL A 1 109 ? -5.156 2.558 11.621 1.00 98.00 109 VAL A C 1
ATOM 811 O O . VAL A 1 109 ? -4.714 2.749 10.490 1.00 98.00 109 VAL A O 1
ATOM 814 N N . VAL A 1 110 ? -4.409 2.049 12.605 1.00 98.12 110 VAL A N 1
ATOM 815 C CA . VAL A 1 110 ? -2.978 1.741 12.439 1.00 98.12 110 VAL A CA 1
ATOM 816 C C . VAL A 1 110 ? -2.761 0.690 11.347 1.00 98.12 110 VAL A C 1
ATOM 818 O O . VAL A 1 110 ? -1.854 0.826 10.528 1.00 98.12 110 VAL A O 1
ATOM 821 N N . LEU A 1 111 ? -3.600 -0.347 11.286 1.00 97.81 111 LEU A N 1
ATOM 822 C CA . LEU A 1 111 ? -3.506 -1.378 10.251 1.00 97.81 111 LEU A CA 1
ATOM 823 C C . LEU A 1 111 ? -3.719 -0.799 8.846 1.00 97.81 111 LEU A C 1
ATOM 825 O O . LEU A 1 111 ? -2.986 -1.156 7.924 1.00 97.81 111 LEU A O 1
ATOM 829 N N . VAL A 1 112 ? -4.698 0.095 8.682 1.00 98.00 112 VAL A N 1
ATOM 830 C CA . VAL A 1 112 ? -4.960 0.775 7.407 1.00 98.00 112 VAL A CA 1
ATOM 831 C C . VAL A 1 112 ? -3.773 1.649 7.006 1.00 98.00 112 VAL A C 1
ATOM 833 O O . VAL A 1 112 ? -3.345 1.588 5.856 1.00 98.00 112 VAL A O 1
ATOM 836 N N . GLU A 1 113 ? -3.198 2.413 7.937 1.00 97.88 113 GLU A N 1
ATOM 837 C CA . GLU A 1 113 ? -2.004 3.225 7.672 1.00 97.88 113 GLU A CA 1
ATOM 838 C C . GLU A 1 113 ? -0.814 2.365 7.228 1.00 97.88 113 GLU A C 1
ATOM 840 O O . GLU A 1 113 ? -0.188 2.651 6.206 1.00 97.88 113 GLU A O 1
ATOM 845 N N . VAL A 1 114 ? -0.535 1.265 7.936 1.00 97.69 114 VAL A N 1
ATOM 846 C CA . VAL A 1 114 ? 0.545 0.330 7.579 1.00 97.69 114 VAL A CA 1
ATOM 847 C C . VAL A 1 114 ? 0.305 -0.299 6.206 1.00 97.69 114 VAL A C 1
ATOM 849 O O . VAL A 1 114 ? 1.238 -0.399 5.406 1.00 97.69 114 VAL A O 1
ATOM 852 N N . LEU A 1 115 ? -0.934 -0.695 5.902 1.00 97.31 115 LEU A N 1
ATOM 853 C CA . LEU A 1 115 ? -1.291 -1.262 4.603 1.00 97.31 115 LEU A CA 1
ATOM 854 C C . LEU A 1 115 ? -1.077 -0.249 3.473 1.00 97.31 115 LEU A C 1
ATOM 856 O O . LEU A 1 115 ? -0.508 -0.601 2.442 1.00 97.31 115 LEU A O 1
ATOM 860 N N . LEU A 1 116 ? -1.482 1.009 3.669 1.00 97.50 116 LEU A N 1
ATOM 861 C CA . LEU A 1 116 ? -1.261 2.073 2.689 1.00 97.50 116 LEU A CA 1
ATOM 862 C C . LEU A 1 116 ? 0.232 2.297 2.436 1.00 97.50 116 LEU A C 1
ATOM 864 O O . LEU A 1 116 ? 0.648 2.363 1.280 1.00 97.50 116 LEU A O 1
ATOM 868 N N . VAL A 1 117 ? 1.049 2.350 3.492 1.00 97.81 117 VAL A N 1
ATOM 869 C CA . VAL A 1 117 ? 2.509 2.490 3.361 1.00 97.81 117 VAL A CA 1
ATOM 870 C C . VAL A 1 117 ? 3.113 1.303 2.605 1.00 97.81 117 VAL A C 1
ATOM 872 O O . VAL A 1 117 ? 3.935 1.508 1.713 1.00 97.81 117 VAL A O 1
ATOM 875 N N . MET A 1 118 ? 2.683 0.073 2.904 1.00 97.00 118 MET A N 1
ATOM 876 C CA . MET A 1 118 ? 3.129 -1.125 2.183 1.00 97.00 118 MET A CA 1
ATOM 877 C C . MET A 1 118 ? 2.782 -1.062 0.692 1.00 97.00 118 MET A C 1
ATOM 879 O O . MET A 1 118 ? 3.644 -1.327 -0.141 1.00 97.00 118 MET A O 1
ATOM 883 N N . VAL A 1 119 ? 1.552 -0.673 0.342 1.00 97.69 119 VAL A N 1
ATOM 884 C CA . VAL A 1 119 ? 1.124 -0.543 -1.062 1.00 97.69 119 VAL A CA 1
ATOM 885 C C . VAL A 1 119 ? 1.969 0.498 -1.795 1.00 97.69 119 VAL A C 1
ATOM 887 O O . VAL A 1 119 ? 2.461 0.225 -2.888 1.00 97.69 119 VAL A O 1
ATOM 890 N N . VAL A 1 120 ? 2.194 1.666 -1.185 1.00 97.88 120 VAL A N 1
ATOM 891 C CA . VAL A 1 120 ? 3.042 2.717 -1.769 1.00 97.88 120 VAL A CA 1
ATOM 892 C C . VAL A 1 120 ? 4.471 2.215 -1.985 1.00 97.88 120 VAL A C 1
ATOM 894 O O . VAL A 1 120 ? 5.051 2.470 -3.039 1.00 97.88 120 VAL A O 1
ATOM 897 N N . LEU A 1 121 ? 5.031 1.469 -1.028 1.00 97.62 121 LEU A N 1
ATOM 898 C CA . LEU A 1 121 ? 6.374 0.903 -1.146 1.00 97.62 121 LEU A CA 1
ATOM 899 C C . LEU A 1 121 ? 6.473 -0.104 -2.300 1.00 97.62 121 LEU A C 1
ATOM 901 O O . LEU A 1 121 ? 7.434 -0.047 -3.063 1.00 97.62 121 LEU A O 1
ATOM 905 N N . VAL A 1 122 ? 5.488 -0.994 -2.454 1.00 97.88 122 VAL A N 1
ATOM 906 C CA . VAL A 1 122 ? 5.461 -1.978 -3.551 1.00 97.88 122 VAL A CA 1
ATOM 907 C C . VAL A 1 122 ? 5.439 -1.273 -4.905 1.00 97.88 122 VAL A C 1
ATOM 909 O O . VAL A 1 122 ? 6.284 -1.557 -5.752 1.00 97.88 122 VAL A O 1
ATOM 912 N N . VAL A 1 123 ? 4.549 -0.292 -5.082 1.00 97.81 123 VAL A N 1
ATOM 913 C CA . VAL A 1 123 ? 4.464 0.488 -6.327 1.00 97.81 123 VAL A CA 1
ATOM 914 C C . VAL A 1 123 ? 5.772 1.235 -6.600 1.00 97.81 123 VAL A C 1
ATOM 916 O O . VAL A 1 123 ? 6.248 1.258 -7.733 1.00 97.81 123 VAL A O 1
ATOM 919 N N . LEU A 1 124 ? 6.395 1.817 -5.571 1.00 97.81 124 LEU A N 1
ATOM 920 C CA . LEU A 1 124 ? 7.677 2.508 -5.717 1.00 97.81 124 LEU A CA 1
ATOM 921 C C . LEU A 1 124 ? 8.788 1.559 -6.189 1.00 97.81 124 LEU A C 1
ATOM 923 O O . LEU A 1 124 ? 9.575 1.929 -7.060 1.00 97.81 124 LEU A O 1
ATOM 927 N N . VAL A 1 125 ? 8.846 0.343 -5.639 1.00 98.00 125 VAL A N 1
ATOM 928 C CA . VAL A 1 125 ? 9.818 -0.680 -6.049 1.00 98.00 125 VAL A CA 1
ATOM 929 C C . VAL A 1 125 ? 9.586 -1.101 -7.499 1.00 98.00 125 VAL A C 1
ATOM 931 O O . VAL A 1 125 ? 10.546 -1.171 -8.262 1.00 98.00 125 VAL A O 1
ATOM 934 N N . GLU A 1 126 ? 8.337 -1.325 -7.909 1.00 97.62 126 GLU A N 1
ATOM 935 C CA . GLU A 1 126 ? 8.006 -1.657 -9.301 1.00 97.62 126 GLU A CA 1
ATOM 936 C C . GLU A 1 126 ? 8.436 -0.548 -10.271 1.00 97.62 126 GLU A C 1
ATOM 938 O O . GLU A 1 126 ? 9.107 -0.822 -11.267 1.00 97.62 126 GLU A O 1
ATOM 943 N N . VAL A 1 127 ? 8.128 0.714 -9.955 1.00 97.38 127 VAL A N 1
ATOM 944 C CA . VAL A 1 127 ? 8.534 1.869 -10.772 1.00 97.38 127 VAL A CA 1
ATOM 945 C C . VAL A 1 127 ? 10.057 1.983 -10.855 1.00 97.38 127 VAL A C 1
ATOM 947 O O . VAL A 1 127 ? 10.596 2.223 -11.938 1.00 97.38 127 VAL A O 1
ATOM 950 N N . LEU A 1 128 ? 10.764 1.780 -9.739 1.00 97.25 128 LEU A N 1
ATOM 951 C CA . LEU A 1 128 ? 12.224 1.812 -9.710 1.00 97.25 128 LEU A CA 1
ATOM 952 C C . LEU A 1 128 ? 12.824 0.707 -10.586 1.00 97.25 128 LEU A C 1
ATOM 954 O O . LEU A 1 128 ? 13.742 0.978 -11.357 1.00 97.25 128 LEU A O 1
ATOM 958 N N . LEU A 1 129 ? 12.292 -0.516 -10.513 1.00 97.25 129 LEU A N 1
ATOM 959 C CA . LEU A 1 129 ? 12.741 -1.629 -11.351 1.00 97.25 129 LEU A CA 1
ATOM 960 C C . LEU A 1 129 ? 12.540 -1.328 -12.838 1.00 97.25 129 LEU A C 1
ATOM 962 O O . LEU A 1 129 ? 13.459 -1.538 -13.628 1.00 97.25 129 LEU A O 1
ATOM 966 N N . VAL A 1 130 ? 11.381 -0.783 -13.218 1.00 97.38 130 VAL A N 1
ATOM 967 C CA . VAL A 1 130 ? 11.115 -0.378 -14.607 1.00 97.38 130 VAL A CA 1
ATOM 968 C C . VAL A 1 130 ? 12.098 0.703 -15.062 1.00 97.38 130 VAL A C 1
ATOM 970 O O . VAL A 1 130 ? 12.641 0.601 -16.162 1.00 97.38 130 VAL A O 1
ATOM 973 N N . MET A 1 131 ? 12.381 1.704 -14.221 1.00 96.75 131 MET A N 1
ATOM 974 C CA . MET A 1 131 ? 13.384 2.725 -14.537 1.00 96.75 131 MET A CA 1
ATOM 975 C C . MET A 1 131 ? 14.778 2.128 -14.736 1.00 96.75 131 MET A C 1
ATOM 977 O O . MET A 1 131 ? 15.442 2.468 -15.711 1.00 96.75 131 MET A O 1
ATOM 981 N N . VAL A 1 132 ? 15.217 1.224 -13.856 1.00 97.69 132 VAL A N 1
ATOM 982 C CA . VAL A 1 132 ? 16.528 0.565 -13.980 1.00 97.69 132 VAL A CA 1
ATOM 983 C C . VAL A 1 132 ? 16.615 -0.223 -15.287 1.00 97.69 132 VAL A C 1
ATOM 985 O O . VAL A 1 132 ? 17.594 -0.085 -16.017 1.00 97.69 132 VAL A O 1
ATOM 988 N N . VAL A 1 133 ? 15.579 -0.996 -15.626 1.00 97.69 133 VAL A N 1
ATOM 989 C CA . VAL A 1 133 ? 15.525 -1.747 -16.891 1.00 97.69 133 VAL A CA 1
ATOM 990 C C . VAL A 1 133 ? 15.600 -0.807 -18.094 1.00 97.69 133 VAL A C 1
ATOM 992 O O . VAL A 1 133 ? 16.333 -1.092 -19.040 1.00 97.69 133 VAL A O 1
ATOM 995 N N . LEU A 1 134 ? 14.893 0.326 -18.060 1.00 97.00 134 LEU A N 1
ATOM 996 C CA . LEU A 1 134 ? 14.925 1.313 -19.138 1.00 97.00 134 LEU A CA 1
ATOM 997 C C . LEU A 1 134 ? 16.321 1.929 -19.309 1.00 97.00 134 LEU A C 1
ATOM 999 O O . LEU A 1 134 ? 16.791 2.045 -20.437 1.00 97.00 134 LEU A O 1
ATOM 1003 N N . VAL A 1 135 ? 16.992 2.293 -18.212 1.00 97.62 135 VAL A N 1
ATOM 1004 C CA . VAL A 1 135 ? 18.356 2.848 -18.254 1.00 97.62 135 VAL A CA 1
ATOM 1005 C C . VAL A 1 135 ? 19.325 1.841 -18.870 1.00 97.62 135 VAL A C 1
ATOM 1007 O O . VAL A 1 135 ? 20.033 2.182 -19.814 1.00 97.62 135 VAL A O 1
ATOM 1010 N N . VAL A 1 136 ? 19.292 0.584 -18.416 1.00 97.62 136 VAL A N 1
ATOM 1011 C CA . VAL A 1 136 ? 20.139 -0.483 -18.972 1.00 97.62 136 VAL A CA 1
ATOM 1012 C C . VAL A 1 136 ? 19.840 -0.705 -20.456 1.00 97.62 136 VAL A C 1
ATOM 1014 O O . VAL A 1 136 ? 20.762 -0.856 -21.254 1.00 97.62 136 VAL A O 1
ATOM 1017 N N . LEU A 1 137 ? 18.567 -0.689 -20.861 1.00 96.88 137 LEU A N 1
ATOM 1018 C CA . LEU A 1 137 ? 18.187 -0.835 -22.267 1.00 96.88 137 LEU A CA 1
ATOM 1019 C C . LEU A 1 137 ? 18.748 0.303 -23.130 1.00 96.88 137 LEU A C 1
ATOM 1021 O O . LEU A 1 137 ? 19.242 0.048 -24.227 1.00 96.88 137 LEU A O 1
ATOM 1025 N N . VAL A 1 138 ? 18.692 1.544 -22.637 1.00 97.56 138 VAL A N 1
ATOM 1026 C CA . VAL A 1 138 ? 19.260 2.710 -23.327 1.00 97.56 138 VAL A CA 1
ATOM 1027 C C . VAL A 1 138 ? 20.778 2.584 -23.445 1.00 97.56 138 VAL A C 1
ATOM 1029 O O . VAL A 1 138 ? 21.315 2.812 -24.526 1.00 97.56 138 VAL A O 1
ATOM 1032 N N . GLU A 1 139 ? 21.474 2.174 -22.384 1.00 97.06 139 GLU A N 1
ATOM 1033 C CA . GLU A 1 139 ? 22.922 1.939 -22.427 1.00 97.06 139 GLU A CA 1
ATOM 1034 C C . GLU A 1 139 ? 23.294 0.857 -23.448 1.00 97.06 139 GLU A C 1
ATOM 1036 O O . GLU A 1 139 ? 24.172 1.071 -24.284 1.00 97.06 139 GLU A O 1
ATOM 1041 N N . VAL A 1 140 ? 22.588 -0.279 -23.445 1.00 96.62 140 VAL A N 1
ATOM 1042 C CA . VAL A 1 140 ? 22.802 -1.364 -24.416 1.00 96.62 140 VAL A CA 1
ATOM 1043 C C . VAL A 1 140 ? 22.545 -0.883 -25.843 1.00 96.62 140 VAL A C 1
ATOM 1045 O O . VAL A 1 140 ? 23.331 -1.190 -26.741 1.00 96.62 140 VAL A O 1
ATOM 1048 N N . LEU A 1 141 ? 21.483 -0.104 -26.065 1.00 95.81 141 LEU A N 1
ATOM 1049 C CA . LEU A 1 141 ? 21.175 0.467 -27.374 1.00 95.81 141 LEU A CA 1
ATOM 1050 C C . LEU A 1 141 ? 22.281 1.419 -27.844 1.00 95.81 141 LEU A C 1
ATOM 1052 O O . LEU A 1 141 ? 22.697 1.343 -28.997 1.00 95.81 141 LEU A O 1
ATOM 1056 N N . LEU A 1 142 ? 22.794 2.279 -26.963 1.00 96.00 142 LEU A N 1
ATOM 1057 C CA . LEU A 1 142 ? 23.903 3.177 -27.290 1.00 96.00 142 LEU A CA 1
ATOM 1058 C C . LEU A 1 142 ? 25.168 2.396 -27.656 1.00 96.00 142 LEU A C 1
ATOM 1060 O O . LEU A 1 142 ? 25.805 2.711 -28.659 1.00 96.00 142 LEU A O 1
ATOM 1064 N N . VAL A 1 143 ? 25.507 1.347 -26.901 1.00 96.56 143 VAL A N 1
ATOM 1065 C CA . VAL A 1 143 ? 26.651 0.477 -27.215 1.00 96.56 143 VAL A CA 1
ATOM 1066 C C . VAL A 1 143 ? 26.466 -0.211 -28.569 1.00 96.56 143 VAL A C 1
ATOM 1068 O O . VAL A 1 143 ? 27.397 -0.229 -29.372 1.00 96.56 143 VAL A O 1
ATOM 1071 N N . MET A 1 144 ? 25.266 -0.727 -28.856 1.00 95.25 144 MET A N 1
ATOM 1072 C CA . MET A 1 144 ? 24.931 -1.319 -30.157 1.00 95.25 144 MET A CA 1
ATOM 1073 C C . MET A 1 144 ? 25.116 -0.311 -31.297 1.00 95.25 144 MET A C 1
ATOM 1075 O O . MET A 1 144 ? 25.754 -0.633 -32.296 1.00 95.25 144 MET A O 1
ATOM 1079 N N . VAL A 1 145 ? 24.620 0.921 -31.144 1.00 95.88 145 VAL A N 1
ATOM 1080 C CA . VAL A 1 145 ? 24.777 1.986 -32.149 1.00 95.88 145 VAL A CA 1
ATOM 1081 C C . VAL A 1 145 ? 26.253 2.305 -32.382 1.00 95.88 145 VAL A C 1
ATOM 1083 O O . VAL A 1 145 ? 26.688 2.363 -33.530 1.00 95.88 145 VAL A O 1
ATOM 1086 N N . VAL A 1 146 ? 27.045 2.458 -31.316 1.00 96.50 146 VAL A N 1
ATOM 1087 C CA . VAL A 1 146 ? 28.491 2.711 -31.426 1.00 96.50 146 VAL A CA 1
ATOM 1088 C C . VAL A 1 146 ? 29.198 1.564 -32.149 1.00 96.50 146 VAL A C 1
ATOM 1090 O O . VAL A 1 146 ? 30.035 1.816 -33.014 1.00 96.50 146 VAL A O 1
ATOM 1093 N N . LEU A 1 147 ? 28.844 0.312 -31.844 1.00 95.50 147 LEU A N 1
ATOM 1094 C CA . LEU A 1 147 ? 29.411 -0.861 -32.508 1.00 95.50 147 LEU A CA 1
ATOM 1095 C C . LEU A 1 147 ? 29.074 -0.880 -34.004 1.00 95.50 147 LEU A C 1
ATOM 1097 O O . LEU A 1 147 ? 29.963 -1.106 -34.819 1.00 95.50 147 LEU A O 1
ATOM 1101 N N . VAL A 1 148 ? 27.820 -0.603 -34.371 1.00 95.81 148 VAL A N 1
ATOM 1102 C CA . VAL A 1 148 ? 27.394 -0.527 -35.778 1.00 95.81 148 VAL A CA 1
ATOM 1103 C C . VAL A 1 148 ? 28.173 0.560 -36.515 1.00 95.81 148 VAL A C 1
ATOM 1105 O O . VAL A 1 148 ? 28.726 0.294 -37.579 1.00 95.81 148 VAL A O 1
ATOM 1108 N N . VAL A 1 149 ? 28.288 1.757 -35.933 1.00 95.75 149 VAL A N 1
ATOM 1109 C CA . VAL A 1 149 ? 29.071 2.855 -36.523 1.00 95.75 149 VAL A CA 1
ATOM 1110 C C . VAL A 1 149 ? 30.534 2.448 -36.704 1.00 95.75 149 VAL A C 1
ATOM 1112 O O . VAL A 1 149 ? 31.101 2.677 -37.769 1.00 95.75 149 VAL A O 1
ATOM 1115 N N . LEU A 1 150 ? 31.143 1.800 -35.707 1.00 95.06 150 LEU A N 1
ATOM 1116 C CA . LEU A 1 150 ? 32.525 1.326 -35.791 1.00 95.06 150 LEU A CA 1
ATOM 1117 C C . LEU A 1 150 ? 32.718 0.308 -36.924 1.00 95.06 150 LEU A C 1
ATOM 1119 O O . LEU A 1 150 ? 33.696 0.402 -37.664 1.00 95.06 150 LEU A O 1
ATOM 1123 N N . VAL A 1 151 ? 31.790 -0.641 -37.074 1.00 96.25 151 VAL A N 1
ATOM 1124 C CA . VAL A 1 151 ? 31.823 -1.639 -38.153 1.00 96.25 151 VAL A CA 1
ATOM 1125 C C . VAL A 1 151 ? 31.709 -0.962 -39.516 1.00 96.25 151 VAL A C 1
ATOM 1127 O O . VAL A 1 151 ? 32.520 -1.245 -40.393 1.00 96.25 151 VAL A O 1
ATOM 1130 N N . VAL A 1 152 ? 30.772 -0.024 -39.683 1.00 95.06 152 VAL A N 1
ATOM 1131 C CA . VAL A 1 152 ? 30.615 0.737 -40.934 1.00 95.06 152 VAL A CA 1
ATOM 1132 C C . VAL A 1 152 ? 31.894 1.506 -41.267 1.00 95.06 152 VAL A C 1
ATOM 1134 O O . VAL A 1 152 ? 32.376 1.437 -42.394 1.00 95.06 152 VAL A O 1
ATOM 1137 N N . VAL A 1 153 ? 32.498 2.187 -40.289 1.00 94.44 153 VAL A N 1
ATOM 1138 C CA . VAL A 1 153 ? 33.774 2.894 -40.485 1.00 94.44 153 VAL A CA 1
ATOM 1139 C C . VAL A 1 153 ? 34.881 1.926 -40.906 1.00 94.44 153 VAL A C 1
ATOM 1141 O O . VAL A 1 153 ? 35.628 2.225 -41.836 1.00 94.44 153 VAL A O 1
ATOM 1144 N N . LEU A 1 154 ? 34.981 0.757 -40.268 1.00 94.19 154 LEU A N 1
ATOM 1145 C CA . LEU A 1 154 ? 35.985 -0.251 -40.611 1.00 94.19 154 LEU A CA 1
ATOM 1146 C C . LEU A 1 154 ? 35.794 -0.790 -42.036 1.00 94.19 154 LEU A C 1
ATOM 1148 O O . LEU A 1 154 ? 36.779 -0.941 -42.757 1.00 94.19 154 LEU A O 1
ATOM 1152 N N . LEU A 1 155 ? 34.549 -1.040 -42.452 1.00 93.69 155 LEU A N 1
ATOM 1153 C CA . LEU A 1 155 ? 34.216 -1.471 -43.812 1.00 93.69 155 LEU A CA 1
ATOM 1154 C C . LEU A 1 155 ? 34.584 -0.399 -44.840 1.00 93.69 155 LEU A C 1
ATOM 1156 O O . LEU A 1 155 ? 35.250 -0.708 -45.823 1.00 93.69 155 LEU A O 1
ATOM 1160 N N . VAL A 1 156 ? 34.251 0.869 -44.586 1.00 94.06 156 VAL A N 1
ATOM 1161 C CA . VAL A 1 156 ? 34.641 1.985 -45.464 1.00 94.06 156 VAL A CA 1
ATOM 1162 C C . VAL A 1 156 ? 36.164 2.080 -45.593 1.00 94.06 156 VAL A C 1
ATOM 1164 O O . VAL A 1 156 ? 36.681 2.226 -46.701 1.00 94.06 156 VAL A O 1
ATOM 1167 N N . VAL A 1 157 ? 36.902 1.956 -44.484 1.00 93.50 157 VAL A N 1
ATOM 1168 C CA . VAL A 1 157 ? 38.375 1.941 -44.500 1.00 93.50 157 VAL A CA 1
ATOM 1169 C C . VAL A 1 157 ? 38.905 0.748 -45.294 1.00 93.50 157 VAL A C 1
ATOM 1171 O O . VAL A 1 157 ? 39.824 0.914 -46.093 1.00 93.50 157 VAL A O 1
ATOM 1174 N N . LEU A 1 158 ? 38.322 -0.440 -45.122 1.00 92.69 158 LEU A N 1
ATOM 1175 C CA . LEU A 1 158 ? 38.698 -1.635 -45.875 1.00 92.69 158 LEU A CA 1
ATOM 1176 C C . LEU A 1 158 ? 38.467 -1.447 -47.378 1.00 92.69 158 LEU A C 1
ATOM 1178 O O . LEU A 1 158 ? 39.369 -1.721 -48.164 1.00 92.69 158 LEU A O 1
ATOM 1182 N N . VAL A 1 159 ? 37.300 -0.937 -47.778 1.00 92.62 159 VAL A N 1
ATOM 1183 C CA . VAL A 1 159 ? 36.978 -0.638 -49.181 1.00 92.62 159 VAL A CA 1
ATOM 1184 C C . VAL A 1 159 ? 37.969 0.372 -49.753 1.00 92.62 159 VAL A C 1
ATOM 1186 O O . VAL A 1 159 ? 38.481 0.167 -50.851 1.00 92.62 159 VAL A O 1
ATOM 1189 N N . LEU A 1 160 ? 38.304 1.426 -49.003 1.00 90.56 160 LEU A N 1
ATOM 1190 C CA . LEU A 1 160 ? 39.296 2.415 -49.424 1.00 90.56 160 LEU A CA 1
ATOM 1191 C C . LEU A 1 160 ? 40.690 1.792 -49.591 1.00 90.56 160 LEU A C 1
ATOM 1193 O O . LEU A 1 160 ? 41.380 2.096 -50.561 1.00 90.56 160 LEU A O 1
ATOM 1197 N N . LEU A 1 161 ? 41.102 0.904 -48.682 1.00 89.38 161 LEU A N 1
ATOM 1198 C CA . LEU A 1 161 ? 42.367 0.174 -48.786 1.00 89.38 161 LEU A CA 1
ATOM 1199 C C . LEU A 1 161 ? 42.385 -0.754 -50.001 1.00 89.38 161 LEU A C 1
ATOM 1201 O O . LEU A 1 161 ? 43.367 -0.758 -50.738 1.00 89.38 161 LEU A O 1
ATOM 1205 N N . VAL A 1 162 ? 41.305 -1.501 -50.247 1.00 88.69 162 VAL A N 1
ATOM 1206 C CA . VAL A 1 162 ? 41.169 -2.347 -51.440 1.00 88.69 162 VAL A CA 1
ATOM 1207 C C . VAL A 1 162 ? 41.235 -1.490 -52.698 1.00 88.69 162 VAL A C 1
ATOM 1209 O O . VAL A 1 162 ? 41.980 -1.825 -53.612 1.00 88.69 162 VAL A O 1
ATOM 1212 N N . LEU A 1 163 ? 40.538 -0.353 -52.734 1.00 86.44 163 LEU A N 1
ATOM 1213 C CA . LEU A 1 163 ? 40.580 0.573 -53.862 1.00 86.44 163 LEU A CA 1
ATOM 1214 C C . LEU A 1 163 ? 41.990 1.130 -54.080 1.00 86.44 163 LEU A C 1
ATOM 1216 O O . LEU A 1 163 ? 42.442 1.183 -55.216 1.00 86.44 163 LEU A O 1
ATOM 1220 N N . LEU A 1 164 ? 42.707 1.500 -53.016 1.00 85.12 164 LEU A N 1
ATOM 1221 C CA . LEU A 1 164 ? 44.100 1.948 -53.094 1.00 85.12 164 LEU A CA 1
ATOM 1222 C C . LEU A 1 164 ? 45.031 0.843 -53.596 1.00 85.12 164 LEU A C 1
ATOM 1224 O O . LEU A 1 164 ? 45.923 1.117 -54.391 1.00 85.12 164 LEU A O 1
ATOM 1228 N N . VAL A 1 165 ? 44.822 -0.400 -53.165 1.00 81.56 165 VAL A N 1
ATOM 1229 C CA . VAL A 1 165 ? 45.589 -1.566 -53.618 1.00 81.56 165 VAL A CA 1
ATOM 1230 C C . VAL A 1 165 ? 45.293 -1.879 -55.082 1.00 81.56 165 VAL A C 1
ATOM 1232 O O . VAL A 1 165 ? 46.227 -2.106 -55.842 1.00 81.56 165 VAL A O 1
ATOM 1235 N N . VAL A 1 166 ? 44.028 -1.842 -55.503 1.00 79.94 166 VAL A N 1
ATOM 1236 C CA . VAL A 1 166 ? 43.614 -2.034 -56.900 1.00 79.94 166 VAL A CA 1
ATOM 1237 C C . VAL A 1 166 ? 44.131 -0.898 -57.769 1.00 79.94 166 VAL A C 1
ATOM 1239 O O . VAL A 1 166 ? 44.662 -1.164 -58.837 1.00 79.94 166 VAL A O 1
ATOM 1242 N N . LEU A 1 167 ? 44.041 0.352 -57.313 1.00 78.81 167 LEU A N 1
ATOM 1243 C CA . LEU A 1 167 ? 44.596 1.506 -58.011 1.00 78.81 167 LEU A CA 1
ATOM 1244 C C . LEU A 1 167 ? 46.119 1.409 -58.082 1.00 78.81 167 LEU A C 1
ATOM 1246 O O . LEU A 1 167 ? 46.684 1.690 -59.124 1.00 78.81 167 LEU A O 1
ATOM 1250 N N . GLY A 1 168 ? 46.786 0.970 -57.015 1.00 72.75 168 GLY A N 1
ATOM 1251 C CA . GLY A 1 168 ? 48.224 0.718 -56.991 1.00 72.75 168 GLY A CA 1
ATOM 1252 C C . GLY A 1 168 ? 48.625 -0.408 -57.941 1.00 72.75 168 GLY A C 1
ATOM 1253 O O . GLY A 1 168 ? 49.559 -0.243 -58.715 1.00 72.75 168 GLY A O 1
ATOM 1254 N N . MET A 1 169 ? 47.887 -1.519 -57.957 1.00 73.62 169 MET A N 1
ATOM 1255 C CA . MET A 1 169 ? 48.066 -2.593 -58.932 1.00 73.62 169 MET A CA 1
ATOM 1256 C C . MET A 1 169 ? 47.814 -2.093 -60.347 1.00 73.62 169 MET A C 1
ATOM 1258 O O . MET A 1 169 ? 48.618 -2.380 -61.217 1.00 73.62 169 MET A O 1
ATOM 1262 N N . LEU A 1 170 ? 46.761 -1.312 -60.584 1.00 71.62 170 LEU A N 1
ATOM 1263 C CA . LEU A 1 170 ? 46.468 -0.711 -61.880 1.00 71.62 170 LEU A CA 1
ATOM 1264 C C . LEU A 1 170 ? 47.587 0.240 -62.289 1.00 71.62 170 LEU A C 1
ATOM 1266 O O . LEU A 1 170 ? 48.029 0.175 -63.423 1.00 71.62 170 LEU A O 1
ATOM 1270 N N . VAL A 1 171 ? 48.092 1.068 -61.374 1.00 69.69 171 VAL A N 1
ATOM 1271 C CA . VAL A 1 171 ? 49.241 1.938 -61.613 1.00 69.69 171 VAL A CA 1
ATOM 1272 C C . VAL A 1 171 ? 50.449 1.097 -61.948 1.00 69.69 171 VAL A C 1
ATOM 1274 O O . VAL A 1 171 ? 51.068 1.417 -62.933 1.00 69.69 171 VAL A O 1
ATOM 1277 N N . VAL A 1 172 ? 50.781 0.020 -61.239 1.00 66.25 172 VAL A N 1
ATOM 1278 C CA . VAL A 1 172 ? 51.954 -0.803 -61.576 1.00 66.25 172 VAL A CA 1
ATOM 1279 C C . VAL A 1 172 ? 51.711 -1.684 -62.811 1.00 66.25 172 VAL A C 1
ATOM 1281 O O . VAL A 1 172 ? 52.655 -1.973 -63.525 1.00 66.25 172 VAL A O 1
ATOM 1284 N N . VAL A 1 173 ? 50.473 -2.061 -63.148 1.00 65.12 173 VAL A N 1
ATOM 1285 C CA . VAL A 1 173 ? 50.119 -2.747 -64.410 1.00 65.12 173 VAL A CA 1
ATOM 1286 C C . VAL A 1 173 ? 50.253 -1.781 -65.561 1.00 65.12 173 VAL A C 1
ATOM 1288 O O . VAL A 1 173 ? 50.857 -2.133 -66.562 1.00 65.12 173 VAL A O 1
ATOM 1291 N N . VAL A 1 174 ? 49.732 -0.566 -65.416 1.00 63.25 174 VAL A N 1
ATOM 1292 C CA . VAL A 1 174 ? 49.891 0.508 -66.386 1.00 63.25 174 VAL A CA 1
ATOM 1293 C C . VAL A 1 174 ? 51.369 0.828 -66.479 1.00 63.25 174 VAL A C 1
ATOM 1295 O O . VAL A 1 174 ? 51.910 0.642 -67.548 1.00 63.25 174 VAL A O 1
ATOM 1298 N N . LEU A 1 175 ? 52.055 1.165 -65.385 1.00 56.62 175 LEU A N 1
ATOM 1299 C CA . LEU A 1 175 ? 53.492 1.444 -65.308 1.00 56.62 175 LEU A CA 1
ATOM 1300 C C . LEU A 1 175 ? 54.341 0.250 -65.771 1.00 56.62 175 LEU A C 1
ATOM 1302 O O . LEU A 1 175 ? 55.435 0.448 -66.257 1.00 56.62 175 LEU A O 1
ATOM 1306 N N . GLY A 1 176 ? 53.864 -0.983 -65.661 1.00 55.97 176 GLY A N 1
ATOM 1307 C CA . GLY A 1 176 ? 54.503 -2.203 -66.152 1.00 55.97 176 GLY A CA 1
ATOM 1308 C C . GLY A 1 176 ? 54.187 -2.485 -67.622 1.00 55.97 176 GLY A C 1
ATOM 1309 O O . GLY A 1 176 ? 55.013 -3.039 -68.325 1.00 55.97 176 GLY A O 1
ATOM 1310 N N . LEU A 1 177 ? 53.049 -2.046 -68.148 1.00 57.50 177 LEU A N 1
ATOM 1311 C CA . LEU A 1 177 ? 52.775 -1.966 -69.587 1.00 57.50 177 LEU A CA 1
ATOM 1312 C C . LEU A 1 177 ? 53.580 -0.825 -70.224 1.00 57.50 177 LEU A C 1
ATOM 1314 O O . LEU A 1 177 ? 54.103 -0.976 -71.321 1.00 57.50 177 LEU A O 1
ATOM 1318 N N . VAL A 1 178 ? 53.714 0.285 -69.500 1.00 50.53 178 VAL A N 1
ATOM 1319 C CA . VAL A 1 178 ? 54.511 1.473 -69.806 1.00 50.53 178 VAL A CA 1
ATOM 1320 C C . VAL A 1 178 ? 56.002 1.129 -69.814 1.00 50.53 178 VAL A C 1
ATOM 1322 O O . VAL A 1 178 ? 56.686 1.425 -70.781 1.00 50.53 178 VAL A O 1
ATOM 1325 N N . LEU A 1 179 ? 56.521 0.543 -68.728 1.00 47.50 179 LEU A N 1
ATOM 1326 C CA . LEU A 1 179 ? 57.955 0.335 -68.482 1.00 47.50 179 LEU A CA 1
ATOM 1327 C C . LEU A 1 179 ? 58.398 -1.094 -68.810 1.00 47.50 179 LEU A C 1
ATOM 1329 O O . LEU A 1 179 ? 59.526 -1.299 -69.236 1.00 47.50 179 LEU A O 1
ATOM 1333 N N . GLY A 1 180 ? 57.534 -2.095 -68.639 1.00 46.75 180 GLY A N 1
ATOM 1334 C CA . GLY A 1 180 ? 57.773 -3.497 -69.022 1.00 46.75 180 GLY A CA 1
ATOM 1335 C C . GLY A 1 180 ? 57.445 -3.796 -70.491 1.00 46.75 180 GLY A C 1
ATOM 1336 O O . GLY A 1 180 ? 57.836 -4.840 -71.004 1.00 46.75 180 GLY A O 1
ATOM 1337 N N . GLY A 1 181 ? 56.863 -2.831 -71.209 1.00 44.53 181 GLY A N 1
ATOM 1338 C CA . GLY A 1 181 ? 57.058 -2.661 -72.653 1.00 44.53 181 GLY A CA 1
ATOM 1339 C C . GLY A 1 181 ? 58.412 -2.024 -73.009 1.00 44.53 181 GLY A C 1
ATOM 1340 O O . GLY A 1 181 ? 58.609 -1.591 -74.140 1.00 44.53 181 GLY A O 1
ATOM 1341 N N . GLY A 1 182 ? 59.339 -1.940 -72.051 1.00 39.84 182 GLY A N 1
ATOM 1342 C CA . GLY A 1 182 ? 60.544 -1.134 -72.124 1.00 39.84 182 GLY A CA 1
ATOM 1343 C C . GLY A 1 182 ? 61.811 -1.884 -71.735 1.00 39.84 182 GLY A C 1
ATOM 1344 O O . GLY A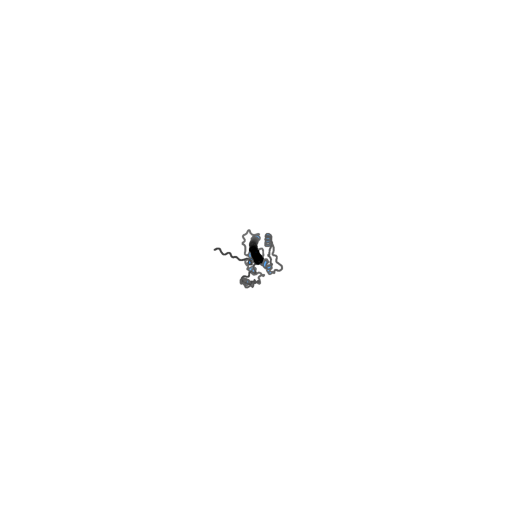 1 182 ? 62.559 -1.435 -70.876 1.00 39.84 182 GLY A O 1
ATOM 1345 N N . HIS A 1 183 ? 62.184 -2.884 -72.532 1.00 36.22 183 HIS A N 1
ATOM 1346 C CA . HIS A 1 183 ? 63.595 -2.996 -72.937 1.00 36.22 183 HIS A CA 1
ATOM 1347 C C . HIS A 1 183 ? 63.924 -1.925 -74.012 1.00 36.22 183 HIS A C 1
ATOM 1349 O O . HIS A 1 183 ? 64.602 -2.192 -75.001 1.00 36.22 183 HIS A O 1
ATOM 1355 N N . GLY A 1 184 ? 63.379 -0.716 -73.822 1.00 37.19 184 GLY A N 1
ATOM 1356 C CA . GLY A 1 184 ? 63.246 0.348 -74.815 1.00 37.19 184 GLY A CA 1
ATOM 1357 C C . GLY A 1 184 ? 62.471 1.581 -74.318 1.00 37.19 184 GLY A C 1
ATOM 1358 O O . GLY A 1 184 ? 61.760 2.187 -75.103 1.00 37.19 184 GLY A O 1
ATOM 1359 N N . VAL A 1 185 ? 62.575 1.956 -73.034 1.00 39.31 185 VAL A N 1
ATOM 1360 C CA . VAL A 1 185 ? 62.103 3.270 -72.531 1.00 39.31 185 VAL A CA 1
ATOM 1361 C C . VAL A 1 185 ? 63.291 4.033 -71.935 1.00 39.31 185 VAL A C 1
ATOM 1363 O O . VAL A 1 185 ? 63.388 4.317 -70.747 1.00 39.31 185 VAL A O 1
ATOM 1366 N N . LEU A 1 186 ? 64.251 4.302 -72.817 1.00 36.47 186 LEU A N 1
ATOM 1367 C CA . LEU A 1 186 ? 65.099 5.498 -72.793 1.00 36.47 186 LEU A CA 1
ATOM 1368 C C . LEU A 1 186 ? 64.939 6.268 -74.119 1.00 36.47 186 LEU A C 1
ATOM 1370 O O . LEU A 1 186 ? 65.833 7.003 -74.521 1.00 36.47 186 LEU A O 1
ATOM 1374 N N . GLU A 1 187 ? 63.802 6.095 -74.794 1.00 42.09 187 GLU A N 1
ATOM 1375 C CA . GLU A 1 187 ? 63.398 6.870 -75.965 1.00 42.09 187 GLU A CA 1
ATOM 1376 C C . GLU A 1 187 ? 61.911 7.219 -75.805 1.00 42.09 187 GLU A C 1
ATOM 1378 O O . GLU A 1 187 ? 61.103 6.361 -75.448 1.00 42.09 187 GLU A O 1
ATOM 1383 N N . ASP A 1 188 ? 61.584 8.498 -75.987 1.00 43.97 188 ASP A N 1
ATOM 1384 C CA . ASP A 1 188 ? 60.240 9.080 -75.944 1.00 43.97 188 ASP A CA 1
ATOM 1385 C C . ASP A 1 188 ? 59.209 8.223 -76.699 1.00 43.97 188 ASP A C 1
ATOM 1387 O O . ASP A 1 188 ? 59.225 8.189 -77.930 1.00 43.97 188 ASP A O 1
ATOM 1391 N N . ASN A 1 189 ? 58.284 7.556 -75.999 1.00 42.53 189 ASN A N 1
ATOM 1392 C CA . ASN A 1 189 ? 57.173 6.875 -76.664 1.00 42.53 189 ASN A CA 1
ATOM 1393 C C . ASN A 1 189 ? 55.854 7.085 -75.909 1.00 42.53 189 ASN A C 1
ATOM 1395 O O . ASN A 1 189 ? 55.641 6.570 -74.810 1.00 42.53 189 ASN A O 1
ATOM 1399 N N . ASP A 1 190 ? 54.987 7.881 -76.529 1.00 45.91 190 ASP A N 1
ATOM 1400 C CA . ASP A 1 190 ? 53.642 8.228 -76.088 1.00 45.91 190 ASP A CA 1
ATOM 1401 C C . ASP A 1 190 ? 52.769 6.984 -75.845 1.00 45.91 190 ASP A C 1
ATOM 1403 O O . ASP A 1 190 ? 52.713 6.059 -76.661 1.00 45.91 190 ASP A O 1
ATOM 1407 N N . TYR A 1 191 ? 52.019 6.971 -74.741 1.00 53.31 191 TYR A N 1
ATOM 1408 C CA . TYR A 1 191 ? 50.983 5.963 -74.515 1.00 53.31 191 TYR A CA 1
ATOM 1409 C C . TYR A 1 191 ? 49.924 6.026 -75.614 1.00 53.31 191 TYR A C 1
ATOM 1411 O O . TYR A 1 191 ? 49.295 7.060 -75.834 1.00 53.31 191 TYR A O 1
ATOM 1419 N N . GLY A 1 192 ? 49.701 4.900 -76.288 1.00 62.38 192 GLY A N 1
ATOM 1420 C CA . GLY A 1 192 ? 48.692 4.786 -77.333 1.00 62.38 192 GLY A CA 1
ATOM 1421 C C . GLY A 1 192 ? 47.366 4.207 -76.837 1.00 62.38 192 GLY A C 1
ATOM 1422 O O . GLY A 1 192 ? 47.314 3.427 -75.888 1.00 62.38 192 GLY A O 1
ATOM 1423 N N . ARG A 1 193 ? 46.299 4.484 -77.591 1.00 72.75 193 ARG A N 1
ATOM 1424 C CA . ARG A 1 193 ? 44.958 3.855 -77.532 1.00 72.75 193 ARG A CA 1
ATOM 1425 C C . ARG A 1 193 ? 44.929 2.316 -77.443 1.00 72.75 193 ARG A C 1
ATOM 1427 O O . ARG A 1 193 ? 43.930 1.738 -77.039 1.00 72.75 193 ARG A O 1
ATOM 1434 N N . ALA A 1 194 ? 46.033 1.632 -77.757 1.00 72.81 194 ALA A N 1
ATOM 1435 C CA . ALA A 1 194 ? 46.143 0.174 -77.693 1.00 72.81 194 ALA A CA 1
ATOM 1436 C C . ALA A 1 194 ? 46.030 -0.422 -76.272 1.00 72.81 194 ALA A C 1
ATOM 1438 O O . ALA A 1 194 ? 45.858 -1.638 -76.129 1.00 72.81 194 ALA A O 1
ATOM 1439 N N . VAL A 1 195 ? 46.148 0.395 -75.217 1.00 75.12 195 VAL A N 1
ATOM 1440 C CA . VAL A 1 195 ? 45.943 -0.039 -73.821 1.00 75.12 195 VAL A CA 1
ATOM 1441 C C . VAL A 1 195 ? 44.470 -0.365 -73.550 1.00 75.12 195 VAL A C 1
ATOM 1443 O O . VAL A 1 195 ? 44.188 -1.357 -72.876 1.00 75.12 195 VAL A O 1
ATOM 1446 N N . ASP A 1 196 ? 43.535 0.379 -74.147 1.00 78.62 196 ASP A N 1
ATOM 1447 C CA . ASP A 1 196 ? 42.095 0.137 -73.990 1.00 78.62 196 ASP A CA 1
ATOM 1448 C C . ASP A 1 196 ? 41.697 -1.240 -74.548 1.00 78.62 196 ASP A C 1
ATOM 1450 O O . ASP A 1 196 ? 40.898 -1.962 -73.947 1.00 78.62 196 ASP A O 1
ATOM 1454 N N . TRP A 1 197 ? 42.337 -1.671 -75.643 1.00 84.19 197 TRP A N 1
ATOM 1455 C CA . TRP A 1 197 ? 42.114 -2.991 -76.247 1.00 84.19 197 TRP A CA 1
ATOM 1456 C C . TRP A 1 197 ? 42.627 -4.150 -75.393 1.00 84.19 197 TRP A C 1
ATOM 1458 O O . TRP A 1 197 ? 42.021 -5.223 -75.383 1.00 84.19 197 TRP A O 1
ATOM 1468 N N . TRP A 1 198 ? 43.690 -3.929 -74.616 1.00 82.19 198 TRP A N 1
ATOM 1469 C CA . TRP A 1 198 ? 44.122 -4.900 -73.611 1.00 82.19 198 TRP A CA 1
ATOM 1470 C C . TRP A 1 198 ? 43.094 -5.018 -72.483 1.00 82.19 198 TRP A C 1
ATOM 1472 O O . TRP A 1 198 ? 42.711 -6.129 -72.116 1.00 82.19 198 TRP A O 1
ATOM 1482 N N . GLY A 1 199 ? 42.601 -3.881 -71.976 1.00 77.31 199 GLY A N 1
ATOM 1483 C CA . GLY A 1 199 ? 41.539 -3.843 -70.968 1.00 77.31 199 GLY A CA 1
ATOM 1484 C C . GLY A 1 199 ? 40.277 -4.576 -71.429 1.00 77.31 199 GLY A C 1
ATOM 1485 O O . GLY A 1 199 ? 39.755 -5.422 -70.702 1.00 77.31 199 GLY A O 1
ATOM 1486 N N . LEU A 1 200 ? 39.850 -4.343 -72.676 1.00 83.81 200 LEU A N 1
ATOM 1487 C CA . LEU A 1 200 ? 38.749 -5.078 -73.301 1.00 83.81 200 LEU A CA 1
ATOM 1488 C C . LEU A 1 200 ? 39.017 -6.589 -73.314 1.00 83.81 200 LEU A C 1
ATOM 1490 O O . LEU A 1 200 ? 38.143 -7.368 -72.937 1.00 83.81 200 LEU A O 1
ATOM 1494 N N . GLY A 1 201 ? 40.226 -7.010 -73.696 1.00 85.81 201 GLY A N 1
ATOM 1495 C CA . GLY A 1 201 ? 40.627 -8.416 -73.688 1.00 85.81 201 GLY A CA 1
ATOM 1496 C C . GLY A 1 201 ? 40.526 -9.067 -72.305 1.00 85.81 201 GLY A C 1
ATOM 1497 O O . GLY A 1 201 ? 40.058 -10.201 -72.200 1.00 85.81 201 GLY A O 1
ATOM 1498 N N . VAL A 1 202 ? 40.911 -8.355 -71.240 1.00 83.00 202 VAL A N 1
ATOM 1499 C CA . VAL A 1 202 ? 40.841 -8.860 -69.857 1.00 83.00 202 VAL A CA 1
ATOM 1500 C C . VAL A 1 202 ? 39.388 -9.043 -69.416 1.00 83.00 202 VAL A C 1
ATOM 1502 O O . VAL A 1 202 ? 39.034 -10.124 -68.944 1.00 83.00 202 VAL A O 1
ATOM 1505 N N . VAL A 1 203 ? 38.533 -8.038 -69.635 1.00 81.56 203 VAL A N 1
ATOM 1506 C CA . VAL A 1 203 ? 37.105 -8.095 -69.267 1.00 81.56 203 VAL A CA 1
ATOM 1507 C C . VAL A 1 203 ? 36.375 -9.168 -70.077 1.00 81.56 203 VAL A C 1
ATOM 1509 O O . VAL A 1 203 ? 35.600 -9.951 -69.533 1.00 81.56 203 VAL A O 1
ATOM 1512 N N . MET A 1 204 ? 36.652 -9.270 -71.380 1.00 82.69 204 MET A N 1
ATOM 1513 C CA . MET A 1 204 ? 36.086 -10.320 -72.230 1.00 82.69 204 MET A CA 1
ATOM 1514 C C . MET A 1 204 ? 36.525 -11.717 -71.789 1.00 82.69 204 MET A C 1
ATOM 1516 O O . MET A 1 204 ? 35.704 -12.637 -71.770 1.00 82.69 204 MET A O 1
ATOM 1520 N N . TYR A 1 205 ? 37.792 -11.885 -71.404 1.00 84.00 205 TYR A N 1
ATOM 1521 C CA . TYR A 1 205 ? 38.279 -13.146 -70.857 1.00 84.00 205 TYR A CA 1
ATOM 1522 C C . TYR A 1 205 ? 37.539 -13.501 -69.559 1.00 84.00 205 TYR A C 1
ATOM 1524 O O . TYR A 1 205 ? 37.105 -14.642 -69.413 1.00 84.00 205 TYR A O 1
ATOM 1532 N N . GLU A 1 206 ? 37.338 -12.543 -68.653 1.00 85.56 206 GLU A N 1
ATOM 1533 C CA . GLU A 1 206 ? 36.612 -12.757 -67.398 1.00 85.56 206 GLU A CA 1
ATOM 1534 C C . GLU A 1 206 ? 35.142 -13.131 -67.631 1.00 85.56 206 GLU A C 1
ATOM 1536 O O . GLU A 1 206 ? 34.677 -14.127 -67.080 1.00 85.56 206 GLU A O 1
ATOM 1541 N N . MET A 1 207 ? 34.437 -12.426 -68.521 1.00 83.56 207 MET A N 1
ATOM 1542 C CA . MET A 1 207 ? 33.044 -12.740 -68.870 1.00 83.56 207 MET A CA 1
ATOM 1543 C C . MET A 1 207 ? 32.883 -14.144 -69.473 1.00 83.56 207 MET A C 1
ATOM 1545 O O . MET A 1 207 ? 31.869 -14.801 -69.243 1.00 83.56 207 MET A O 1
ATOM 1549 N N . MET A 1 208 ? 33.868 -14.620 -70.245 1.00 85.94 208 MET A N 1
ATOM 1550 C CA . MET A 1 208 ? 33.806 -15.931 -70.906 1.00 85.94 208 MET A CA 1
ATOM 1551 C C . MET A 1 208 ? 34.364 -17.083 -70.060 1.00 85.94 208 MET A C 1
ATOM 1553 O O . MET A 1 208 ? 33.909 -18.218 -70.198 1.00 85.94 208 MET A O 1
ATOM 1557 N N . CYS A 1 209 ? 35.366 -16.825 -69.217 1.00 85.12 209 CYS A N 1
ATOM 1558 C CA . CYS A 1 209 ? 36.071 -17.854 -68.446 1.00 85.12 209 CYS A CA 1
ATOM 1559 C C . CYS A 1 209 ? 35.716 -17.854 -66.951 1.00 85.12 209 CYS A C 1
ATOM 1561 O O . CYS A 1 209 ? 36.100 -18.794 -66.255 1.00 85.12 209 CYS A O 1
ATOM 1563 N N . GLY A 1 210 ? 35.033 -16.819 -66.449 1.00 81.38 210 GLY A N 1
ATOM 1564 C CA . GLY A 1 210 ? 34.665 -16.656 -65.036 1.00 81.38 210 GLY A CA 1
ATOM 1565 C C . GLY A 1 210 ? 35.853 -16.432 -64.094 1.00 81.38 210 GLY A C 1
ATOM 1566 O O . GLY A 1 210 ? 35.739 -16.663 -62.894 1.00 81.38 210 GLY A O 1
ATOM 1567 N N . ARG A 1 211 ? 37.020 -16.067 -64.635 1.00 82.25 211 ARG A N 1
ATOM 1568 C CA . ARG A 1 211 ? 38.263 -15.827 -63.889 1.00 82.25 211 ARG A CA 1
ATOM 1569 C C . ARG A 1 211 ? 39.156 -14.856 -64.649 1.00 82.25 211 ARG A C 1
ATOM 1571 O O . ARG A 1 211 ? 39.080 -14.795 -65.874 1.00 82.25 211 ARG A O 1
ATOM 1578 N N . LEU A 1 212 ? 40.062 -14.188 -63.944 1.00 79.25 212 LEU A N 1
ATOM 1579 C CA . LEU A 1 212 ? 41.073 -13.327 -64.559 1.00 79.25 212 LEU A CA 1
ATOM 1580 C C . LEU A 1 212 ? 42.086 -14.146 -65.393 1.00 79.25 212 LEU A C 1
ATOM 1582 O O . LEU A 1 212 ? 42.391 -15.293 -65.040 1.00 79.25 212 LEU A O 1
ATOM 1586 N N . PRO A 1 213 ? 42.626 -13.587 -66.496 1.00 75.69 213 PRO A N 1
ATOM 1587 C CA . PRO A 1 213 ? 43.634 -14.260 -67.322 1.00 75.69 213 PRO A CA 1
ATOM 1588 C C . PRO A 1 213 ? 44.964 -14.458 -66.586 1.00 75.69 213 PRO A C 1
ATOM 1590 O O . PRO A 1 213 ? 45.627 -15.473 -66.794 1.00 75.69 213 PRO A O 1
ATOM 1593 N N . PHE A 1 214 ? 45.308 -13.534 -65.685 1.00 80.81 214 PHE A N 1
ATOM 1594 C CA . PHE A 1 214 ? 46.464 -13.605 -64.795 1.00 80.81 214 PHE A CA 1
ATOM 1595 C C . PHE A 1 214 ? 46.007 -13.242 -63.384 1.00 80.81 214 PHE A C 1
ATOM 1597 O O . PHE A 1 214 ? 45.310 -12.247 -63.198 1.00 80.81 214 PHE A O 1
ATOM 1604 N N . TYR A 1 215 ? 46.376 -14.052 -62.396 1.00 76.81 215 TYR A N 1
ATOM 1605 C CA . TYR A 1 215 ? 46.060 -13.789 -60.997 1.00 76.81 215 TYR A CA 1
ATOM 1606 C C . TYR A 1 215 ? 47.138 -14.397 -60.103 1.00 76.81 215 TYR A C 1
ATOM 1608 O O . TYR A 1 215 ? 47.482 -15.571 -60.246 1.00 76.81 215 TYR A O 1
ATOM 1616 N N . ASN A 1 216 ? 47.661 -13.602 -59.175 1.00 74.44 216 ASN A N 1
ATOM 1617 C CA . ASN A 1 216 ? 48.522 -14.058 -58.094 1.00 74.44 216 ASN A CA 1
ATOM 1618 C C . ASN A 1 216 ? 48.302 -13.151 -56.878 1.00 74.44 216 ASN A C 1
ATOM 1620 O O . ASN A 1 216 ? 48.011 -11.969 -57.042 1.00 74.44 216 ASN A O 1
ATOM 1624 N N . GLN A 1 217 ? 48.433 -13.705 -55.673 1.00 74.38 217 GLN A N 1
ATOM 1625 C CA . GLN A 1 217 ? 48.370 -12.926 -54.432 1.00 74.38 217 GLN A CA 1
ATOM 1626 C C . GLN A 1 217 ? 49.595 -12.016 -54.272 1.00 74.38 217 GLN A C 1
ATOM 1628 O O . GLN A 1 217 ? 49.506 -10.964 -53.650 1.00 74.38 217 GLN A O 1
ATOM 1633 N N . ASP A 1 218 ? 50.732 -12.424 -54.836 1.00 69.81 218 ASP A N 1
ATOM 1634 C CA . ASP A 1 218 ? 51.961 -11.643 -54.870 1.00 69.81 218 ASP A CA 1
ATOM 1635 C C . ASP A 1 218 ? 51.991 -10.754 -56.119 1.00 69.81 218 ASP A C 1
ATOM 1637 O O . ASP A 1 218 ? 51.940 -11.246 -57.251 1.00 69.81 218 ASP A O 1
ATOM 1641 N N . HIS A 1 219 ? 52.076 -9.441 -55.904 1.00 66.69 219 HIS A N 1
ATOM 1642 C CA . HIS A 1 219 ? 52.044 -8.451 -56.973 1.00 66.69 219 HIS A CA 1
ATOM 1643 C C . HIS A 1 219 ? 53.241 -8.601 -57.922 1.00 66.69 219 HIS A C 1
ATOM 1645 O O . HIS A 1 219 ? 53.058 -8.493 -59.129 1.00 66.69 219 HIS A O 1
ATOM 1651 N N . GLU A 1 220 ? 54.442 -8.915 -57.424 1.00 69.25 220 GLU A N 1
ATOM 1652 C CA . GLU A 1 220 ? 55.630 -9.081 -58.278 1.00 69.25 220 GLU A CA 1
ATOM 1653 C C . GLU A 1 220 ? 55.462 -10.270 -59.230 1.00 69.25 220 GLU A C 1
ATOM 1655 O O . GLU A 1 220 ? 55.704 -10.158 -60.434 1.00 69.25 220 GLU A O 1
ATOM 1660 N N . LYS A 1 221 ? 54.928 -11.383 -58.714 1.00 71.19 221 LYS A N 1
ATOM 1661 C CA . LYS A 1 221 ? 54.597 -12.558 -59.529 1.00 71.19 221 LYS A CA 1
ATOM 1662 C C . LYS A 1 221 ? 53.455 -12.279 -60.501 1.00 71.19 221 LYS A C 1
ATOM 1664 O O . LYS A 1 221 ? 53.451 -12.817 -61.603 1.00 71.19 221 LYS A O 1
ATOM 1669 N N . LEU A 1 222 ? 52.474 -11.457 -60.123 1.00 70.25 222 LEU A N 1
ATOM 1670 C CA . LEU A 1 222 ? 51.409 -11.040 -61.037 1.00 70.25 222 LEU A CA 1
ATOM 1671 C C . LEU A 1 222 ? 51.983 -10.257 -62.227 1.00 70.25 222 LEU A C 1
ATOM 1673 O O . LEU A 1 222 ? 51.591 -10.528 -63.360 1.00 70.25 222 LEU A O 1
ATOM 1677 N N . PHE A 1 223 ? 52.936 -9.346 -61.999 1.00 68.69 223 PHE A N 1
ATOM 1678 C CA . PHE A 1 223 ? 53.613 -8.625 -63.083 1.00 68.69 223 PHE A CA 1
ATOM 1679 C C . PHE A 1 223 ? 54.422 -9.550 -63.982 1.00 68.69 223 PHE A C 1
ATOM 1681 O O . PHE A 1 223 ? 54.322 -9.444 -65.203 1.00 68.69 223 PHE A O 1
ATOM 1688 N N . GLU A 1 224 ? 55.160 -10.494 -63.400 1.00 73.12 224 GLU A N 1
ATOM 1689 C CA . GLU A 1 224 ? 55.887 -11.511 -64.162 1.00 73.12 224 GLU A CA 1
ATOM 1690 C C . GLU A 1 224 ? 54.937 -12.328 -65.051 1.00 73.12 224 GLU A C 1
ATOM 1692 O O . GLU A 1 224 ? 55.187 -12.480 -66.245 1.00 73.12 224 GLU A O 1
ATOM 1697 N N . LEU A 1 225 ? 53.787 -12.761 -64.520 1.00 74.50 225 LEU A N 1
ATOM 1698 C CA . LEU A 1 225 ? 52.762 -13.469 -65.293 1.00 74.50 225 LEU A CA 1
ATOM 1699 C C . LEU A 1 225 ? 52.175 -12.593 -66.412 1.00 74.50 225 LEU A C 1
ATOM 1701 O O . LEU A 1 225 ? 51.990 -13.050 -67.540 1.00 74.50 225 LEU A O 1
ATOM 1705 N N . ILE A 1 226 ? 51.904 -11.317 -66.135 1.00 76.38 226 ILE A N 1
ATOM 1706 C CA . ILE A 1 226 ? 51.375 -10.387 -67.140 1.00 76.38 226 ILE A CA 1
ATOM 1707 C C . ILE A 1 226 ? 52.401 -10.116 -68.245 1.00 76.38 226 ILE A C 1
ATOM 1709 O O . ILE A 1 226 ? 51.990 -9.932 -69.388 1.00 76.38 226 ILE A O 1
ATOM 1713 N N . LEU A 1 227 ? 53.702 -10.128 -67.966 1.00 73.19 227 LEU A N 1
ATOM 1714 C CA . LEU A 1 227 ? 54.735 -9.854 -68.968 1.00 73.19 227 LEU A CA 1
ATOM 1715 C C . LEU A 1 227 ? 55.181 -11.109 -69.729 1.00 73.19 227 LEU A C 1
ATOM 1717 O O . LEU A 1 227 ? 55.347 -11.049 -70.946 1.00 73.19 227 LEU A O 1
ATOM 1721 N N . MET A 1 228 ? 55.347 -12.238 -69.038 1.00 72.75 228 MET A N 1
ATOM 1722 C CA . MET A 1 228 ? 56.046 -13.416 -69.566 1.00 72.75 228 MET A CA 1
ATOM 1723 C C . MET A 1 228 ? 55.143 -14.623 -69.828 1.00 72.75 228 MET A C 1
ATOM 1725 O O . MET A 1 228 ? 55.460 -15.428 -70.699 1.00 72.75 228 MET A O 1
ATOM 1729 N N . GLU A 1 229 ? 54.030 -14.772 -69.105 1.00 79.94 229 GLU A N 1
ATOM 1730 C CA . GLU A 1 229 ? 53.184 -15.963 -69.226 1.00 79.94 229 GLU A CA 1
ATOM 1731 C C . GLU A 1 229 ? 52.200 -15.833 -70.402 1.00 79.94 229 GLU A C 1
ATOM 1733 O O . GLU A 1 229 ? 51.503 -14.818 -70.570 1.00 79.94 229 GLU A O 1
ATOM 1738 N N . ASP A 1 230 ? 52.104 -16.908 -71.187 1.00 80.00 230 ASP A N 1
ATOM 1739 C CA . ASP A 1 230 ? 51.092 -17.079 -72.227 1.00 80.00 230 ASP A CA 1
ATOM 1740 C C . ASP A 1 230 ? 49.714 -17.407 -71.631 1.00 80.00 230 ASP A C 1
ATOM 1742 O O . ASP A 1 230 ? 49.563 -18.130 -70.642 1.00 80.00 230 ASP A O 1
ATOM 1746 N N . ILE A 1 231 ? 48.660 -16.906 -72.272 1.00 83.75 231 ILE A N 1
ATOM 1747 C CA . ILE A 1 231 ? 47.291 -17.022 -71.757 1.00 83.75 231 ILE A CA 1
ATOM 1748 C C . ILE A 1 231 ? 46.782 -18.457 -71.886 1.00 83.75 231 ILE A C 1
ATOM 1750 O O . ILE A 1 231 ? 46.835 -19.081 -72.950 1.00 83.75 231 ILE A O 1
ATOM 1754 N N . LYS A 1 232 ? 46.202 -18.971 -70.799 1.00 85.12 232 LYS A N 1
ATOM 1755 C CA . LYS A 1 232 ? 45.664 -20.334 -70.727 1.00 85.12 232 LYS A CA 1
ATOM 1756 C C . LYS A 1 232 ? 44.155 -20.352 -70.921 1.00 85.12 232 LYS A C 1
ATOM 1758 O O . LYS A 1 232 ? 43.390 -20.066 -70.006 1.00 85.12 232 LYS A O 1
ATOM 1763 N N . PHE A 1 233 ? 43.719 -20.796 -72.091 1.00 86.62 233 PHE A N 1
ATOM 1764 C CA . PHE A 1 233 ? 42.297 -20.902 -72.415 1.00 86.62 233 PHE A CA 1
ATOM 1765 C C . PHE A 1 233 ? 41.685 -22.232 -71.940 1.00 86.62 233 PHE A C 1
ATOM 1767 O O . PHE A 1 233 ? 42.297 -23.289 -72.130 1.00 86.62 233 PHE A O 1
ATOM 1774 N N . PRO A 1 234 ? 40.472 -22.228 -71.353 1.00 85.69 234 PRO A N 1
ATOM 1775 C CA . PRO A 1 234 ? 39.748 -23.460 -71.059 1.00 85.69 234 PRO A CA 1
ATOM 1776 C C . PRO A 1 234 ? 39.313 -24.159 -72.356 1.00 85.69 234 PRO A C 1
ATOM 1778 O O . PRO A 1 234 ? 39.045 -23.517 -73.370 1.00 85.69 234 PRO A O 1
ATOM 1781 N N . ARG A 1 235 ? 39.202 -25.495 -72.325 1.00 84.06 235 ARG A N 1
ATOM 1782 C CA . ARG A 1 235 ? 38.803 -26.302 -73.500 1.00 84.06 235 ARG A CA 1
ATOM 1783 C C . ARG A 1 235 ? 37.367 -26.039 -73.972 1.00 84.06 235 ARG A C 1
ATOM 1785 O O . ARG A 1 235 ? 37.010 -26.457 -75.063 1.00 84.06 235 ARG A O 1
ATOM 1792 N N . THR A 1 236 ? 36.557 -25.384 -73.145 1.00 86.31 236 THR A N 1
ATOM 1793 C CA . THR A 1 236 ? 35.159 -25.027 -73.417 1.00 86.31 236 THR A CA 1
ATOM 1794 C C . THR A 1 236 ? 35.010 -23.764 -74.265 1.00 86.31 236 THR A C 1
ATOM 1796 O O . THR A 1 236 ? 33.908 -23.480 -74.725 1.00 86.31 236 THR A O 1
ATOM 1799 N N . LEU A 1 237 ? 36.087 -22.997 -74.469 1.00 88.56 237 LEU A N 1
ATOM 1800 C CA . LEU A 1 237 ? 36.049 -21.745 -75.219 1.00 88.56 237 LEU A CA 1
ATOM 1801 C C . LEU A 1 237 ? 36.022 -22.008 -76.734 1.00 88.56 237 LEU A C 1
ATOM 1803 O O . LEU A 1 237 ? 36.789 -22.833 -77.235 1.00 88.56 237 LEU A O 1
ATOM 1807 N N . SER A 1 238 ? 35.164 -21.296 -77.473 1.00 90.12 238 SER A N 1
ATOM 1808 C CA . SER A 1 238 ? 35.073 -21.434 -78.932 1.00 90.12 238 SER A CA 1
ATOM 1809 C C . SER A 1 238 ? 36.365 -20.993 -79.632 1.00 90.12 238 SER A C 1
ATOM 1811 O O . SER A 1 238 ? 37.132 -20.177 -79.112 1.00 90.12 238 SER A O 1
ATOM 1813 N N . ALA A 1 239 ? 36.613 -21.524 -80.834 1.00 89.44 239 ALA A N 1
ATOM 1814 C CA . ALA A 1 239 ? 37.803 -21.182 -81.614 1.00 89.44 239 ALA A CA 1
ATOM 1815 C C . ALA A 1 239 ? 37.871 -19.677 -81.937 1.00 89.44 239 ALA A C 1
ATOM 1817 O O . ALA A 1 239 ? 38.936 -19.075 -81.803 1.00 89.44 239 ALA A O 1
ATOM 1818 N N . ASP A 1 240 ? 36.731 -19.059 -82.262 1.00 89.88 240 ASP A N 1
ATOM 1819 C CA . ASP A 1 240 ? 36.638 -17.621 -82.541 1.00 89.88 240 ASP A CA 1
ATOM 1820 C C . ASP A 1 240 ? 36.903 -16.763 -81.300 1.00 89.88 240 ASP A C 1
ATOM 1822 O O . ASP A 1 240 ? 37.628 -15.772 -81.377 1.00 89.88 240 ASP A O 1
ATOM 1826 N N . ALA A 1 241 ? 36.379 -17.158 -80.136 1.00 89.44 241 ALA A N 1
ATOM 1827 C CA . ALA A 1 241 ? 36.638 -16.460 -78.878 1.00 89.44 241 ALA A CA 1
ATOM 1828 C C . ALA A 1 241 ? 38.114 -16.558 -78.481 1.00 89.44 241 ALA A C 1
ATOM 1830 O O . ALA A 1 241 ? 38.728 -15.572 -78.079 1.00 89.44 241 ALA A O 1
ATOM 1831 N N . LYS A 1 242 ? 38.715 -17.740 -78.654 1.00 90.62 242 LYS A N 1
ATOM 1832 C CA . LYS A 1 242 ? 40.143 -17.943 -78.414 1.00 90.62 242 LYS A CA 1
ATOM 1833 C C . LYS A 1 242 ? 40.997 -17.087 -79.350 1.00 90.62 242 LYS A C 1
ATOM 1835 O O . LYS A 1 242 ? 41.953 -16.480 -78.878 1.00 90.62 242 LYS A O 1
ATOM 1840 N N . SER A 1 243 ? 40.652 -17.018 -80.638 1.00 90.88 243 SER A N 1
ATOM 1841 C CA . SER A 1 243 ? 41.335 -16.169 -81.624 1.00 90.88 243 SER A CA 1
ATOM 1842 C C . SER A 1 243 ? 41.273 -14.693 -81.229 1.00 90.88 243 SER A C 1
ATOM 1844 O O . SER A 1 243 ? 42.309 -14.033 -81.164 1.00 90.88 243 SER A O 1
ATOM 1846 N N . LEU A 1 244 ? 40.083 -14.204 -80.861 1.00 91.62 244 LEU A N 1
ATOM 1847 C CA . LEU A 1 244 ? 39.888 -12.815 -80.450 1.00 91.62 244 LEU A CA 1
ATOM 1848 C C . LEU A 1 244 ? 40.732 -12.470 -79.219 1.00 91.62 244 LEU A C 1
ATOM 1850 O O . LEU A 1 244 ? 41.498 -11.509 -79.237 1.00 91.62 244 LEU A O 1
ATOM 1854 N N . LEU A 1 245 ? 40.622 -13.271 -78.155 1.00 90.50 245 LEU A N 1
ATOM 1855 C CA . LEU A 1 245 ? 41.355 -13.034 -76.911 1.00 90.50 245 LEU A CA 1
ATOM 1856 C C . LEU A 1 245 ? 42.867 -13.151 -77.107 1.00 90.50 245 LEU A C 1
ATOM 1858 O O . LEU A 1 245 ? 43.613 -12.369 -76.528 1.00 90.50 245 LEU A O 1
ATOM 1862 N N . SER A 1 246 ? 43.318 -14.091 -77.942 1.00 88.38 246 SER A N 1
ATOM 1863 C CA . SER A 1 246 ? 44.741 -14.234 -78.271 1.00 88.38 246 SER A CA 1
ATOM 1864 C C . SER A 1 246 ? 45.278 -13.019 -79.025 1.00 88.38 246 SER A C 1
ATOM 1866 O O . SER A 1 246 ? 46.452 -12.723 -78.868 1.00 88.38 246 SER A O 1
ATOM 1868 N N . GLY A 1 247 ? 44.445 -12.319 -79.808 1.00 86.88 247 GLY A N 1
ATOM 1869 C CA . GLY A 1 247 ? 44.806 -11.082 -80.510 1.00 86.88 247 GLY A CA 1
ATOM 1870 C C . GLY A 1 247 ? 44.751 -9.824 -79.634 1.00 86.88 247 GLY A C 1
ATOM 1871 O O . GLY A 1 247 ? 45.626 -8.964 -79.733 1.00 86.88 247 GLY A O 1
ATOM 1872 N N . LEU A 1 248 ? 43.749 -9.714 -78.757 1.00 86.00 248 LEU A N 1
ATOM 1873 C CA . LEU A 1 248 ? 43.582 -8.574 -77.841 1.00 86.00 248 LEU A CA 1
ATOM 1874 C C . LEU A 1 248 ? 44.614 -8.572 -76.707 1.00 86.00 248 LEU A C 1
ATOM 1876 O O . LEU A 1 248 ? 45.064 -7.518 -76.269 1.00 86.00 248 LEU A O 1
ATOM 1880 N N . LEU A 1 249 ? 45.010 -9.755 -76.239 1.00 85.31 249 LEU A N 1
ATOM 1881 C CA . LEU A 1 249 ? 45.942 -9.920 -75.126 1.00 85.31 249 LEU A CA 1
ATOM 1882 C C . LEU A 1 249 ? 47.374 -10.235 -75.602 1.00 85.31 249 LEU A C 1
ATOM 1884 O O . LEU A 1 249 ? 48.153 -10.889 -74.902 1.00 85.31 249 LEU A O 1
ATOM 1888 N N . ILE A 1 250 ? 47.746 -9.749 -76.791 1.00 84.94 250 ILE A N 1
ATOM 1889 C CA . ILE A 1 250 ? 49.140 -9.749 -77.251 1.00 84.94 250 ILE A CA 1
ATOM 1890 C C . ILE A 1 250 ? 49.929 -8.734 -76.424 1.00 84.94 250 ILE A C 1
ATOM 1892 O O . ILE A 1 250 ? 49.515 -7.580 -76.264 1.00 84.94 250 ILE A O 1
ATOM 1896 N N . LYS A 1 251 ? 51.081 -9.163 -75.898 1.00 79.25 251 LYS A N 1
ATOM 1897 C CA . LYS A 1 251 ? 51.947 -8.320 -75.060 1.00 79.25 251 LYS A CA 1
ATOM 1898 C C . LYS A 1 251 ? 52.469 -7.105 -75.835 1.00 79.25 251 LYS A C 1
ATOM 1900 O O . LYS A 1 251 ? 52.394 -5.991 -75.332 1.00 79.25 251 LYS A O 1
ATOM 1905 N N . ASP A 1 252 ? 52.913 -7.320 -77.075 1.00 77.94 252 ASP A N 1
ATOM 1906 C CA . ASP A 1 252 ? 53.365 -6.266 -77.991 1.00 77.94 252 ASP A CA 1
ATOM 1907 C C . ASP A 1 252 ? 52.170 -5.418 -78.487 1.00 77.94 252 ASP A C 1
ATOM 1909 O O . ASP A 1 252 ? 51.322 -5.937 -79.220 1.00 77.94 252 ASP A O 1
ATOM 1913 N N . PRO A 1 253 ? 52.081 -4.126 -78.120 1.00 74.69 253 PRO A N 1
ATOM 1914 C CA . PRO A 1 253 ? 50.954 -3.269 -78.483 1.00 74.69 253 PRO A CA 1
ATOM 1915 C C . PRO A 1 253 ? 50.852 -3.015 -79.994 1.00 74.69 253 PRO A C 1
ATOM 1917 O O . PRO A 1 253 ? 49.747 -2.818 -80.489 1.00 74.69 253 PRO A O 1
ATOM 1920 N N . ASN A 1 254 ? 51.959 -3.079 -80.743 1.00 77.38 254 ASN A N 1
ATOM 1921 C CA . ASN A 1 254 ? 51.956 -2.841 -82.193 1.00 77.38 254 ASN A CA 1
ATOM 1922 C C . ASN A 1 254 ? 51.420 -4.036 -82.990 1.00 77.38 254 ASN A C 1
ATOM 1924 O O . ASN A 1 254 ? 50.995 -3.888 -84.133 1.00 77.38 254 ASN A O 1
ATOM 1928 N N . LYS A 1 255 ? 51.465 -5.232 -82.394 1.00 80.75 255 LYS A N 1
ATOM 1929 C CA . LYS A 1 255 ? 50.915 -6.469 -82.968 1.00 80.75 255 LYS A CA 1
ATOM 1930 C C . LYS A 1 255 ? 49.543 -6.817 -82.396 1.00 80.75 255 LYS A C 1
ATOM 1932 O O . LYS A 1 255 ? 48.945 -7.802 -82.822 1.00 80.75 255 LYS A O 1
ATOM 1937 N N . ARG A 1 256 ? 49.073 -6.051 -81.409 1.00 85.81 256 ARG A N 1
ATOM 1938 C CA . ARG A 1 256 ? 47.791 -6.251 -80.739 1.00 85.81 256 ARG A CA 1
ATOM 1939 C C . ARG A 1 256 ? 46.650 -5.901 -81.681 1.00 85.81 256 ARG A C 1
ATOM 1941 O O . ARG A 1 256 ? 46.704 -4.898 -82.386 1.00 85.81 256 ARG A O 1
ATOM 1948 N N . LEU A 1 257 ? 45.598 -6.709 -81.641 1.00 84.69 257 LEU A N 1
ATOM 1949 C CA . LEU A 1 257 ? 44.374 -6.454 -82.389 1.00 84.69 257 LEU A CA 1
ATOM 1950 C C . LEU A 1 257 ? 43.763 -5.113 -81.942 1.00 84.69 257 LEU A C 1
ATOM 1952 O O . LEU A 1 257 ? 43.521 -4.921 -80.752 1.00 84.69 257 LEU A O 1
ATOM 1956 N N . GLY A 1 258 ? 43.549 -4.188 -82.881 1.00 83.44 258 GLY A N 1
ATOM 1957 C CA . GLY A 1 258 ? 43.122 -2.810 -82.609 1.00 83.44 258 GLY A CA 1
ATOM 1958 C C . GLY A 1 258 ? 44.271 -1.833 -82.329 1.00 83.44 258 GLY A C 1
ATOM 1959 O O . GLY A 1 258 ? 44.043 -0.638 -82.196 1.00 83.44 258 GLY A O 1
ATOM 1960 N N . GLY A 1 259 ? 45.521 -2.299 -82.271 1.00 78.50 259 GLY A N 1
ATOM 1961 C CA . GLY A 1 259 ? 46.700 -1.433 -82.148 1.00 78.50 259 GLY A CA 1
ATOM 1962 C C . GLY A 1 259 ? 47.087 -0.722 -83.452 1.00 78.50 259 GLY A C 1
ATOM 1963 O O . GLY A 1 259 ? 47.861 0.234 -83.427 1.00 78.50 259 GLY A O 1
ATOM 1964 N N . GLY A 1 260 ? 46.551 -1.173 -84.591 1.00 80.56 260 GLY A N 1
ATOM 1965 C CA . GLY A 1 260 ? 46.806 -0.599 -85.911 1.00 80.56 260 GLY A CA 1
ATOM 1966 C C . GLY A 1 260 ? 46.059 0.718 -86.192 1.00 80.56 260 GLY A C 1
ATOM 1967 O O . GLY A 1 260 ? 45.280 1.204 -85.374 1.00 80.56 260 GLY A O 1
ATOM 1968 N N . PRO A 1 261 ? 46.240 1.310 -87.390 1.00 80.88 261 PRO A N 1
ATOM 1969 C CA . PRO A 1 261 ? 45.583 2.566 -87.775 1.00 80.88 261 PRO A CA 1
ATOM 1970 C C . PRO A 1 261 ? 44.051 2.460 -87.868 1.00 80.88 261 PRO A C 1
ATOM 1972 O O . PRO A 1 261 ? 43.361 3.473 -87.761 1.00 80.88 261 PRO A O 1
ATOM 1975 N N . ASP A 1 262 ? 43.532 1.246 -88.062 1.00 82.56 262 ASP A N 1
ATOM 1976 C CA . ASP A 1 262 ? 42.100 0.950 -88.142 1.00 82.56 262 ASP A CA 1
ATOM 1977 C C . ASP A 1 262 ? 41.418 0.847 -86.767 1.00 82.56 262 ASP A C 1
ATOM 1979 O O . ASP A 1 262 ? 40.186 0.900 -86.703 1.00 82.56 262 ASP A O 1
ATOM 1983 N N . ASP A 1 263 ? 42.202 0.740 -85.689 1.00 86.19 263 ASP A N 1
ATOM 1984 C CA . ASP A 1 263 ? 41.746 0.775 -84.299 1.00 86.19 263 ASP A CA 1
ATOM 1985 C C . ASP A 1 263 ? 40.546 -0.166 -84.052 1.00 86.19 263 ASP A C 1
ATOM 1987 O O . ASP A 1 263 ? 40.582 -1.345 -84.422 1.00 86.19 263 ASP A O 1
ATOM 1991 N N . ALA A 1 264 ? 39.436 0.347 -83.514 1.00 86.31 264 ALA A N 1
ATOM 1992 C CA . ALA A 1 264 ? 38.224 -0.427 -83.257 1.00 86.31 264 ALA A CA 1
ATOM 1993 C C . ALA A 1 264 ? 37.715 -1.213 -84.481 1.00 86.31 264 ALA A C 1
ATOM 1995 O O . ALA A 1 264 ? 37.179 -2.310 -84.326 1.00 86.31 264 ALA A O 1
ATOM 1996 N N . LYS A 1 265 ? 37.897 -0.698 -85.709 1.00 86.81 265 LYS A N 1
ATOM 1997 C CA . LYS A 1 265 ? 37.380 -1.341 -86.932 1.00 86.81 265 LYS A CA 1
ATOM 1998 C C . LYS A 1 265 ? 38.017 -2.703 -87.178 1.00 86.81 265 LYS A C 1
ATOM 2000 O O . LYS A 1 265 ? 37.388 -3.569 -87.781 1.00 86.81 265 LYS A O 1
ATOM 2005 N N . GLU A 1 266 ? 39.254 -2.899 -86.734 1.00 87.94 266 GLU A N 1
ATOM 2006 C CA . GLU A 1 266 ? 39.937 -4.185 -86.836 1.00 87.94 266 GLU A CA 1
ATOM 2007 C C . GLU A 1 266 ? 39.249 -5.241 -85.963 1.00 87.94 266 GLU A C 1
ATOM 2009 O O . GLU A 1 266 ? 38.930 -6.330 -86.439 1.00 87.94 266 GLU A O 1
ATOM 2014 N N . ILE A 1 267 ? 38.925 -4.874 -84.723 1.00 90.75 267 ILE A N 1
ATOM 2015 C CA . ILE A 1 267 ? 38.223 -5.732 -83.763 1.00 90.75 267 ILE A CA 1
ATOM 2016 C C . ILE A 1 267 ? 36.790 -5.989 -84.232 1.00 90.75 267 ILE A C 1
ATOM 2018 O O . ILE A 1 267 ? 36.317 -7.123 -84.191 1.00 90.75 267 ILE A O 1
ATOM 2022 N N . MET A 1 268 ? 36.122 -4.960 -84.758 1.00 88.25 268 MET A N 1
ATOM 2023 C CA . MET A 1 268 ? 34.754 -5.053 -85.268 1.00 88.25 268 MET A CA 1
ATOM 2024 C C . MET A 1 268 ? 34.600 -6.056 -86.421 1.00 88.25 268 MET A C 1
ATOM 2026 O O . MET A 1 268 ? 33.540 -6.658 -86.580 1.00 88.25 268 MET A O 1
ATOM 2030 N N . ARG A 1 269 ? 35.653 -6.261 -87.222 1.00 89.19 269 ARG A N 1
ATOM 2031 C CA . ARG A 1 269 ? 35.670 -7.215 -88.346 1.00 89.19 269 ARG A CA 1
ATOM 2032 C C . ARG A 1 269 ? 36.050 -8.644 -87.940 1.00 89.19 269 ARG A C 1
ATOM 2034 O O . ARG A 1 269 ? 36.069 -9.524 -88.798 1.00 89.19 269 ARG A O 1
ATOM 2041 N N . HIS A 1 270 ? 36.383 -8.888 -86.672 1.00 92.69 270 HIS A N 1
ATOM 2042 C CA . HIS A 1 270 ? 36.818 -10.204 -86.209 1.00 92.69 270 HIS A CA 1
ATOM 2043 C C . HIS A 1 270 ? 35.672 -11.235 -86.262 1.00 92.69 270 HIS A C 1
ATOM 2045 O O . HIS A 1 270 ? 34.521 -10.907 -85.974 1.00 92.69 270 HIS A O 1
ATOM 2051 N N . SER A 1 271 ? 35.983 -12.504 -86.568 1.00 91.25 271 SER A N 1
ATOM 2052 C CA . SER A 1 271 ? 34.989 -13.584 -86.743 1.00 91.25 271 SER A CA 1
ATOM 2053 C C . SER A 1 271 ? 34.072 -13.782 -85.534 1.00 91.25 271 SER A C 1
ATOM 2055 O O . SER A 1 271 ? 32.891 -14.077 -85.688 1.00 91.25 271 SER A O 1
ATOM 2057 N N . PHE A 1 272 ? 34.592 -13.537 -84.330 1.00 92.31 272 PHE A N 1
ATOM 2058 C CA . PHE A 1 272 ? 33.819 -13.540 -83.083 1.00 92.31 272 PHE A CA 1
ATOM 2059 C C . PHE A 1 272 ? 32.584 -12.621 -83.129 1.00 92.31 272 PHE A C 1
ATOM 2061 O O . PHE A 1 272 ? 31.547 -12.962 -82.569 1.00 92.31 272 PHE A O 1
ATOM 2068 N N . PHE A 1 273 ? 32.675 -11.485 -83.825 1.00 91.75 273 PHE A N 1
ATOM 2069 C CA . PHE A 1 273 ? 31.585 -10.523 -83.978 1.00 91.75 273 PHE A CA 1
ATOM 2070 C C . PHE A 1 273 ? 30.873 -10.634 -85.334 1.00 91.75 273 PHE A C 1
ATOM 2072 O O . PHE A 1 273 ? 30.094 -9.755 -85.682 1.00 91.75 273 PHE A O 1
ATOM 2079 N N . ALA A 1 274 ? 31.079 -11.712 -86.102 1.00 88.00 274 ALA A N 1
ATOM 2080 C CA . ALA A 1 274 ? 30.474 -11.867 -87.430 1.00 88.00 274 ALA A CA 1
ATOM 2081 C C . ALA A 1 274 ? 28.933 -11.843 -87.418 1.00 88.00 274 ALA A C 1
ATOM 2083 O O . ALA A 1 274 ? 28.314 -11.501 -88.421 1.00 88.00 274 ALA A O 1
ATOM 2084 N N . ALA A 1 275 ? 28.312 -12.200 -86.289 1.00 85.06 275 ALA A N 1
ATOM 2085 C CA . ALA A 1 275 ? 26.862 -12.155 -86.100 1.00 85.06 275 ALA A CA 1
ATOM 2086 C C . ALA A 1 275 ? 26.340 -10.792 -85.593 1.00 85.06 275 ALA A C 1
ATOM 2088 O O . ALA A 1 275 ? 25.143 -10.660 -85.345 1.00 85.06 275 ALA A O 1
ATOM 2089 N N . VAL A 1 276 ? 27.216 -9.802 -85.394 1.00 88.19 276 VAL A N 1
ATOM 2090 C CA . VAL A 1 276 ? 26.881 -8.500 -84.806 1.00 88.19 276 VAL A CA 1
ATOM 2091 C C . VAL A 1 276 ? 26.859 -7.428 -85.891 1.00 88.19 276 VAL A C 1
ATOM 2093 O O . VAL A 1 276 ? 27.883 -7.132 -86.503 1.00 88.19 276 VAL A O 1
ATOM 2096 N N . ASP A 1 277 ? 25.701 -6.800 -86.093 1.00 90.31 277 ASP A N 1
ATOM 2097 C CA . ASP A 1 277 ? 25.611 -5.557 -86.859 1.00 90.31 277 ASP A CA 1
ATOM 2098 C C . ASP A 1 277 ? 25.926 -4.372 -85.937 1.00 90.31 277 ASP A C 1
ATOM 2100 O O . ASP A 1 277 ? 25.172 -4.036 -85.021 1.00 90.31 277 ASP A O 1
ATOM 2104 N N . TRP A 1 278 ? 27.073 -3.739 -86.171 1.00 89.00 278 TRP A N 1
ATOM 2105 C CA . TRP A 1 278 ? 27.559 -2.629 -85.357 1.00 89.00 278 TRP A CA 1
ATOM 2106 C C . TRP A 1 278 ? 26.697 -1.367 -85.452 1.00 89.00 278 TRP A C 1
ATOM 2108 O O . TRP A 1 278 ? 26.680 -0.586 -84.498 1.00 89.00 278 TRP A O 1
ATOM 2118 N N . GLN A 1 279 ? 25.963 -1.165 -86.551 1.00 90.00 279 GLN A N 1
ATOM 2119 C CA . GLN A 1 279 ? 25.017 -0.056 -86.646 1.00 90.00 279 GLN A CA 1
ATOM 2120 C C . GLN A 1 279 ? 23.804 -0.316 -85.750 1.00 90.00 279 GLN A C 1
ATOM 2122 O O . GLN A 1 279 ? 23.353 0.584 -85.045 1.00 90.00 279 GLN A O 1
ATOM 2127 N N . ASP A 1 280 ? 23.330 -1.561 -85.692 1.00 89.75 280 ASP A N 1
ATOM 2128 C CA . ASP A 1 280 ? 22.240 -1.946 -84.794 1.00 89.75 280 ASP A CA 1
ATOM 2129 C C . ASP A 1 280 ? 22.657 -1.933 -83.314 1.00 89.75 280 ASP A C 1
ATOM 2131 O O . ASP A 1 280 ? 21.823 -1.649 -82.448 1.00 89.75 280 ASP A O 1
ATOM 2135 N N . VAL A 1 281 ? 23.939 -2.181 -83.004 1.00 88.50 281 VAL A N 1
ATOM 2136 C CA . VAL A 1 281 ? 24.507 -1.939 -81.662 1.00 88.50 281 VAL A CA 1
ATOM 2137 C C . VAL A 1 281 ? 24.412 -0.453 -81.313 1.00 88.50 281 VAL A C 1
ATOM 2139 O O . VAL A 1 281 ? 23.899 -0.110 -80.246 1.00 88.50 281 VAL A O 1
ATOM 2142 N N . TYR A 1 282 ? 24.883 0.427 -82.206 1.00 88.69 282 TYR A N 1
ATOM 2143 C CA . TYR A 1 282 ? 24.884 1.878 -81.988 1.00 88.69 282 TYR A CA 1
ATOM 2144 C C . TYR A 1 282 ? 23.462 2.433 -81.816 1.00 88.69 282 TYR A C 1
ATOM 2146 O O . TYR A 1 282 ? 23.194 3.195 -80.886 1.00 88.69 282 TYR A O 1
ATOM 2154 N N . ASP A 1 283 ? 22.529 1.967 -82.648 1.00 91.69 283 ASP A N 1
ATOM 2155 C CA . ASP A 1 283 ? 21.115 2.350 -82.615 1.00 91.69 283 ASP A CA 1
ATOM 2156 C C . ASP A 1 283 ? 20.323 1.659 -81.482 1.00 91.69 283 ASP A C 1
ATOM 2158 O O . ASP A 1 283 ? 19.118 1.884 -81.347 1.00 91.69 283 ASP A O 1
ATOM 2162 N N . LYS A 1 284 ? 20.970 0.811 -80.664 1.00 88.38 284 LYS A N 1
ATOM 2163 C CA . LYS A 1 284 ? 20.358 0.029 -79.569 1.00 88.38 284 LYS A CA 1
ATOM 2164 C C . LYS A 1 284 ? 19.195 -0.870 -80.022 1.00 88.38 284 LYS A C 1
ATOM 2166 O O . LYS A 1 284 ? 18.253 -1.106 -79.265 1.00 88.38 284 LYS A O 1
ATOM 2171 N N . LYS A 1 285 ? 19.253 -1.381 -81.254 1.00 87.88 285 LYS A N 1
ATOM 2172 C CA . LYS A 1 285 ? 18.235 -2.273 -81.841 1.00 87.88 285 LYS A CA 1
ATOM 2173 C C . LYS A 1 285 ? 18.425 -3.735 -81.444 1.00 87.88 285 LYS A C 1
ATOM 2175 O O . LYS A 1 285 ? 17.464 -4.504 -81.473 1.00 87.88 285 LYS A O 1
ATOM 2180 N N . LEU A 1 286 ? 19.642 -4.124 -81.060 1.00 87.06 286 LEU A N 1
ATOM 2181 C CA . LEU A 1 286 ? 19.904 -5.471 -80.563 1.00 87.06 286 LEU A CA 1
ATOM 2182 C C . LEU A 1 286 ? 19.199 -5.696 -79.223 1.00 87.06 286 LEU A C 1
ATOM 2184 O O . LEU A 1 286 ? 19.304 -4.890 -78.299 1.00 87.06 286 LEU A O 1
ATOM 2188 N N . ILE A 1 287 ? 18.494 -6.820 -79.108 1.00 85.81 287 ILE A N 1
ATOM 2189 C CA . ILE A 1 287 ? 17.812 -7.207 -77.874 1.00 85.81 287 ILE A CA 1
ATOM 2190 C C . ILE A 1 287 ? 18.867 -7.728 -76.882 1.00 85.81 287 ILE A C 1
ATOM 2192 O O . ILE A 1 287 ? 19.524 -8.724 -77.191 1.00 85.81 287 ILE A O 1
ATOM 2196 N N . PRO A 1 288 ? 19.023 -7.118 -75.689 1.00 87.38 288 PRO A N 1
ATOM 2197 C CA . PRO A 1 288 ? 19.971 -7.604 -74.692 1.00 87.38 288 PRO A CA 1
ATOM 2198 C C . PRO A 1 288 ? 19.642 -9.043 -74.263 1.00 87.38 288 PRO A C 1
ATOM 2200 O O . PRO A 1 288 ? 18.468 -9.336 -74.007 1.00 87.38 288 PRO A O 1
ATOM 2203 N N . PRO A 1 289 ? 20.644 -9.935 -74.139 1.00 86.25 289 PRO A N 1
ATOM 2204 C CA . PRO A 1 289 ? 20.426 -11.339 -73.777 1.00 86.25 289 PRO A CA 1
ATOM 2205 C C . PRO A 1 289 ? 19.888 -11.493 -72.351 1.00 86.25 289 PRO A C 1
ATOM 2207 O O . PRO A 1 289 ? 19.139 -12.420 -72.057 1.00 86.25 289 PRO A O 1
ATOM 2210 N N . PHE A 1 290 ? 20.238 -10.553 -71.476 1.00 86.50 290 PHE A N 1
ATOM 2211 C CA . PHE A 1 290 ? 19.684 -10.429 -70.143 1.00 86.50 290 PHE A CA 1
ATOM 2212 C C . PHE A 1 290 ? 18.916 -9.115 -70.049 1.00 86.50 290 PHE A C 1
ATOM 2214 O O . PHE A 1 290 ? 19.484 -8.036 -70.215 1.00 86.50 290 PHE A O 1
ATOM 2221 N N . LYS A 1 291 ? 17.614 -9.214 -69.778 1.00 85.38 291 LYS A N 1
ATOM 2222 C CA . LYS A 1 291 ? 16.783 -8.072 -69.400 1.00 85.38 291 LYS A CA 1
ATOM 2223 C C . LYS A 1 291 ? 16.603 -8.111 -67.885 1.00 85.38 291 LYS A C 1
ATOM 2225 O O . LYS A 1 291 ? 15.925 -9.034 -67.416 1.00 85.38 291 LYS A O 1
ATOM 2230 N N . PRO A 1 292 ? 17.186 -7.153 -67.139 1.00 86.62 292 PRO A N 1
ATOM 2231 C CA . PRO A 1 292 ? 16.983 -7.043 -65.702 1.00 86.62 292 PRO A CA 1
ATOM 2232 C C . PRO A 1 292 ? 15.486 -7.047 -65.384 1.00 86.62 292 PRO A C 1
ATOM 2234 O O . PRO A 1 292 ? 14.725 -6.247 -65.925 1.00 86.62 292 PRO A O 1
ATOM 2237 N N . GLN A 1 293 ? 15.053 -7.982 -64.544 1.00 85.50 293 GLN A N 1
ATOM 2238 C CA . GLN A 1 293 ? 13.655 -8.120 -64.147 1.00 85.50 293 GLN A CA 1
ATOM 2239 C C . GLN A 1 293 ? 13.402 -7.214 -62.952 1.00 85.50 293 GLN A C 1
ATOM 2241 O O . GLN A 1 293 ? 13.364 -7.678 -61.815 1.00 85.50 293 GLN A O 1
ATOM 2246 N N . VAL A 1 294 ? 13.293 -5.916 -63.211 1.00 87.38 294 VAL A N 1
ATOM 2247 C CA . VAL A 1 294 ? 12.920 -4.925 -62.201 1.00 87.38 294 VAL A CA 1
ATOM 2248 C C . VAL A 1 294 ? 11.401 -4.797 -62.143 1.00 87.38 294 VAL A C 1
ATOM 2250 O O . VAL A 1 294 ? 10.722 -4.802 -63.168 1.00 87.38 294 VAL A O 1
ATOM 2253 N N . SER A 1 295 ? 10.861 -4.734 -60.932 1.00 84.69 295 SER A N 1
ATOM 2254 C CA . SER A 1 295 ? 9.420 -4.631 -60.678 1.00 84.69 295 SER A CA 1
ATOM 2255 C C . SER A 1 295 ? 8.917 -3.186 -60.639 1.00 84.69 295 SER A C 1
ATOM 2257 O O . SER A 1 295 ? 7.731 -2.946 -60.854 1.00 84.69 295 SER A O 1
ATOM 2259 N N . SER A 1 296 ? 9.811 -2.225 -60.401 1.00 86.12 296 SER A N 1
ATOM 2260 C CA . SER A 1 296 ? 9.505 -0.796 -60.341 1.00 86.12 296 SER A CA 1
ATOM 2261 C C . SER A 1 296 ? 10.731 0.055 -60.683 1.00 86.12 296 SER A C 1
ATOM 2263 O O . SER A 1 296 ? 11.858 -0.438 -60.728 1.00 86.12 296 SER A O 1
ATOM 2265 N N . GLU A 1 297 ? 10.516 1.357 -60.882 1.00 85.69 297 GLU A N 1
ATOM 2266 C CA . GLU A 1 297 ? 11.588 2.346 -61.085 1.00 85.69 297 GLU A CA 1
ATOM 2267 C C . GLU A 1 297 ? 12.526 2.483 -59.871 1.00 85.69 297 GLU A C 1
ATOM 2269 O O . GLU A 1 297 ? 13.642 2.975 -60.005 1.00 85.69 297 GLU A O 1
ATOM 2274 N N . THR A 1 298 ? 12.093 2.029 -58.692 1.00 84.62 298 THR A N 1
ATOM 2275 C CA . THR A 1 298 ? 12.845 2.095 -57.428 1.00 84.62 298 THR A CA 1
ATOM 2276 C C . THR A 1 298 ? 13.416 0.743 -57.003 1.00 84.62 298 THR A C 1
ATOM 2278 O O . THR A 1 298 ? 13.804 0.576 -55.850 1.00 84.62 298 THR A O 1
ATOM 2281 N N . ASP A 1 299 ? 13.389 -0.258 -57.880 1.00 83.38 299 ASP A N 1
ATOM 2282 C CA . ASP A 1 299 ? 13.817 -1.612 -57.550 1.00 83.38 299 ASP A CA 1
ATOM 2283 C C . ASP A 1 299 ? 15.346 -1.710 -57.512 1.00 83.38 299 ASP A C 1
ATOM 2285 O O . ASP A 1 299 ? 16.024 -1.522 -58.523 1.00 83.38 299 ASP A O 1
ATOM 2289 N N . THR A 1 300 ? 15.889 -2.031 -56.340 1.00 85.81 300 THR A N 1
ATOM 2290 C CA . THR A 1 300 ? 17.334 -2.096 -56.107 1.00 85.81 300 THR A CA 1
ATOM 2291 C C . THR A 1 300 ? 17.885 -3.523 -56.056 1.00 85.81 300 THR A C 1
ATOM 2293 O O . THR A 1 300 ? 19.010 -3.720 -55.615 1.00 85.81 300 THR A O 1
ATOM 2296 N N . ARG A 1 301 ? 17.152 -4.540 -56.532 1.00 83.31 301 ARG A N 1
ATOM 2297 C CA . ARG A 1 301 ? 17.546 -5.966 -56.417 1.00 83.31 301 ARG A CA 1
ATOM 2298 C C . ARG A 1 301 ? 18.879 -6.374 -57.057 1.00 83.31 301 ARG A C 1
ATOM 2300 O O . ARG A 1 301 ? 19.364 -7.467 -56.796 1.00 83.31 301 ARG A O 1
ATOM 2307 N N . TYR A 1 302 ? 19.411 -5.561 -57.968 1.00 85.56 302 TYR A N 1
ATOM 2308 C CA . TYR A 1 302 ? 20.705 -5.801 -58.621 1.00 85.56 302 TYR A CA 1
ATOM 2309 C C . TYR A 1 302 ? 21.842 -4.984 -57.985 1.00 85.56 302 TYR A C 1
ATOM 2311 O O . TYR A 1 302 ? 22.939 -4.935 -58.535 1.00 85.56 302 TYR A O 1
ATOM 2319 N N . PHE A 1 303 ? 21.575 -4.343 -56.846 1.00 85.19 303 PHE A N 1
ATOM 2320 C CA . PHE A 1 303 ? 22.556 -3.675 -56.001 1.00 85.19 303 PHE A CA 1
ATOM 2321 C C . PHE A 1 303 ? 22.764 -4.503 -54.732 1.00 85.19 303 PHE A C 1
ATOM 2323 O O . PHE A 1 303 ? 21.852 -5.201 -54.291 1.00 85.19 303 PHE A O 1
ATOM 2330 N N . ASP A 1 304 ? 23.965 -4.439 -54.163 1.00 80.50 304 ASP A N 1
ATOM 2331 C CA . ASP A 1 304 ? 24.290 -5.181 -52.945 1.00 80.50 304 ASP A CA 1
ATOM 2332 C C . ASP A 1 304 ? 23.441 -4.690 -51.761 1.00 80.50 304 ASP A C 1
ATOM 2334 O O . ASP A 1 304 ? 23.278 -3.479 -51.555 1.00 80.50 304 ASP A O 1
ATOM 2338 N N . GLU A 1 305 ? 22.923 -5.635 -50.974 1.00 76.25 305 GLU A N 1
ATOM 2339 C CA . GLU A 1 305 ? 22.114 -5.352 -49.789 1.00 76.25 305 GLU A CA 1
ATOM 2340 C C . GLU A 1 305 ? 22.885 -4.506 -48.774 1.00 76.25 305 GLU A C 1
ATOM 2342 O O . GLU A 1 305 ? 22.281 -3.670 -48.096 1.00 76.25 305 GLU A O 1
ATOM 2347 N N . GLU A 1 306 ? 24.217 -4.650 -48.736 1.00 77.94 306 GLU A N 1
ATOM 2348 C CA . GLU A 1 306 ? 25.100 -3.834 -47.901 1.00 77.94 306 GLU A CA 1
ATOM 2349 C C . GLU A 1 306 ? 24.893 -2.332 -48.134 1.00 77.94 306 GLU A C 1
ATOM 2351 O O . GLU A 1 306 ? 24.953 -1.551 -47.184 1.00 77.94 306 GLU A O 1
ATOM 2356 N N . PHE A 1 307 ? 24.608 -1.920 -49.371 1.00 75.81 307 PHE A N 1
ATOM 2357 C CA . PHE A 1 307 ? 24.384 -0.517 -49.716 1.00 75.81 307 PHE A CA 1
ATOM 2358 C C . PHE A 1 307 ? 22.907 -0.132 -49.640 1.00 75.81 307 PHE A C 1
ATOM 2360 O O . PHE A 1 307 ? 22.583 0.957 -49.170 1.00 75.81 307 PHE A O 1
ATOM 2367 N N . THR A 1 308 ? 21.988 -1.007 -50.060 1.00 79.94 308 THR A N 1
ATOM 2368 C CA . THR A 1 308 ? 20.551 -0.675 -50.095 1.00 79.94 308 THR A CA 1
ATOM 2369 C C . THR A 1 308 ? 19.892 -0.673 -48.715 1.00 79.94 308 THR A C 1
ATOM 2371 O O . THR A 1 308 ? 18.844 -0.054 -48.545 1.00 79.94 308 THR A O 1
ATOM 2374 N N . ALA A 1 309 ? 20.490 -1.342 -47.723 1.00 78.50 309 ALA A N 1
ATOM 2375 C CA . ALA A 1 309 ? 20.029 -1.317 -46.334 1.00 78.50 309 ALA A CA 1
ATOM 2376 C C . ALA A 1 309 ? 20.443 -0.039 -45.577 1.00 78.50 309 ALA A C 1
ATOM 2378 O O . ALA A 1 309 ? 19.969 0.206 -44.465 1.00 78.50 309 ALA A O 1
ATOM 2379 N N . GLN A 1 310 ? 21.328 0.782 -46.151 1.00 82.69 310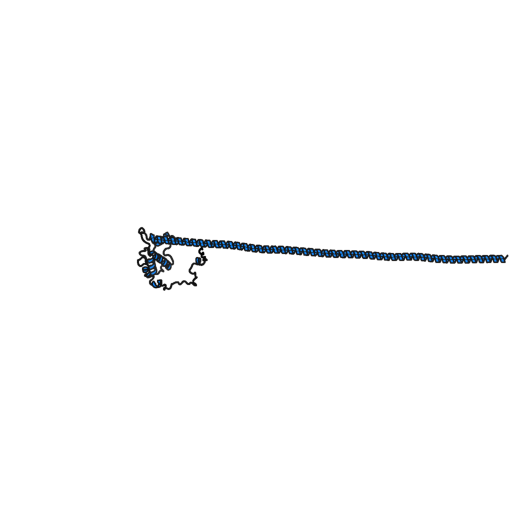 GLN A N 1
ATOM 2380 C CA . GLN A 1 310 ? 21.806 1.997 -45.496 1.00 82.69 310 GLN A CA 1
ATOM 2381 C C . GLN A 1 310 ? 20.768 3.117 -45.596 1.00 82.69 310 GLN A C 1
ATOM 2383 O O . GLN A 1 310 ? 20.161 3.358 -46.639 1.00 82.69 310 GLN A O 1
ATOM 2388 N N . THR A 1 311 ? 20.568 3.841 -44.493 1.00 78.25 311 THR A N 1
ATOM 2389 C CA . THR A 1 311 ? 19.660 4.993 -44.475 1.00 78.25 311 THR A CA 1
ATOM 2390 C C . THR A 1 311 ? 20.323 6.188 -45.152 1.00 78.25 311 THR A C 1
ATOM 2392 O O . THR A 1 311 ? 21.356 6.679 -44.699 1.00 78.25 311 THR A O 1
ATOM 2395 N N . ILE A 1 312 ? 19.705 6.691 -46.219 1.00 76.88 312 ILE A N 1
ATOM 2396 C CA . ILE A 1 312 ? 20.198 7.859 -46.949 1.00 76.88 312 ILE A CA 1
ATOM 2397 C C . ILE A 1 312 ? 19.876 9.119 -46.138 1.00 76.88 312 ILE A C 1
ATOM 2399 O O . ILE A 1 312 ? 18.713 9.487 -45.987 1.00 76.88 312 ILE A O 1
ATOM 2403 N N . THR A 1 313 ? 2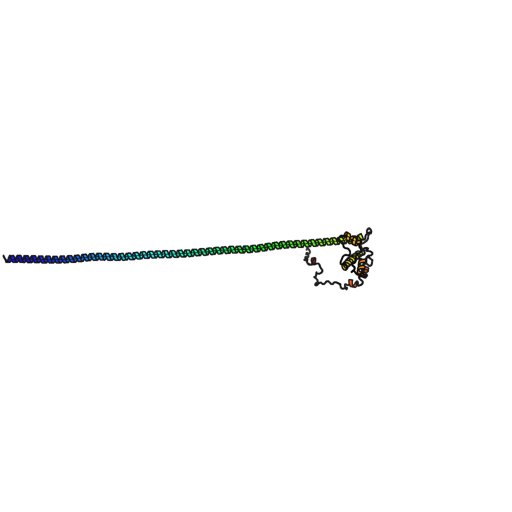0.908 9.805 -45.645 1.00 79.94 313 THR A N 1
ATOM 2404 C CA . THR A 1 313 ? 20.775 11.137 -45.038 1.00 79.94 313 THR A CA 1
ATOM 2405 C C . THR A 1 313 ? 21.557 12.132 -45.881 1.00 79.94 313 THR A C 1
ATOM 2407 O O . THR A 1 313 ? 22.783 12.089 -45.923 1.00 79.94 313 THR A O 1
ATOM 2410 N N . ILE A 1 314 ? 20.847 13.017 -46.580 1.00 75.38 314 ILE A N 1
ATOM 2411 C CA . ILE A 1 314 ? 21.471 14.077 -47.373 1.00 75.38 314 ILE A CA 1
ATOM 2412 C C . ILE A 1 314 ? 21.705 15.266 -46.443 1.00 75.38 314 ILE A C 1
ATOM 2414 O O . ILE A 1 314 ? 20.752 15.823 -45.897 1.00 75.38 314 ILE A O 1
ATOM 2418 N N . THR A 1 315 ? 22.965 15.656 -46.259 1.00 78.19 315 THR A N 1
ATOM 2419 C CA . THR A 1 315 ? 23.305 16.868 -45.507 1.00 78.19 315 THR A CA 1
ATOM 2420 C C . THR A 1 315 ? 22.752 18.089 -46.252 1.00 78.19 315 THR A C 1
ATOM 2422 O O . THR A 1 315 ? 23.083 18.265 -47.429 1.00 78.19 315 THR A O 1
ATOM 2425 N N . PRO A 1 316 ? 21.901 18.930 -45.628 1.00 76.88 316 PRO A N 1
ATOM 2426 C CA . PRO A 1 316 ? 21.404 20.131 -46.286 1.00 76.88 316 PRO A CA 1
ATOM 2427 C C . PRO A 1 316 ? 22.573 21.0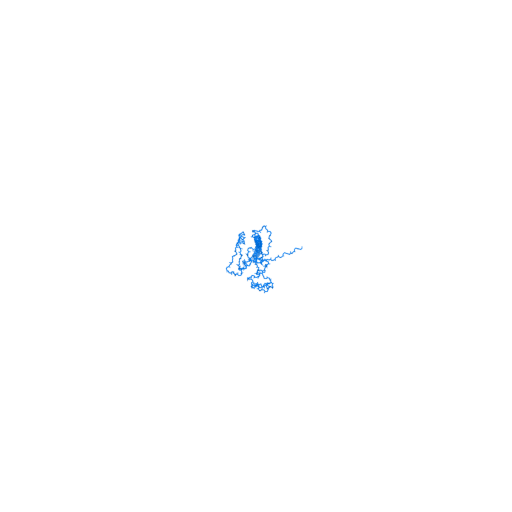86 -46.575 1.00 76.88 316 PRO A C 1
ATOM 2429 O O . PRO A 1 316 ? 23.476 21.195 -45.743 1.00 76.88 316 PRO A O 1
ATOM 2432 N N . PRO A 1 317 ? 22.574 21.778 -47.728 1.00 71.06 317 PRO A N 1
ATOM 2433 C CA . PRO A 1 317 ? 23.619 22.742 -48.041 1.00 71.06 317 PRO A CA 1
ATOM 2434 C C . PRO A 1 317 ? 23.613 23.871 -47.004 1.00 71.06 317 PRO A C 1
ATOM 2436 O O . PRO A 1 317 ? 22.549 24.356 -46.608 1.00 71.06 317 PRO A O 1
ATOM 2439 N N . GLU A 1 318 ? 24.804 24.259 -46.551 1.00 72.81 318 GLU A N 1
ATOM 2440 C CA . GLU A 1 318 ? 24.985 25.369 -45.614 1.00 72.81 318 GLU A CA 1
ATOM 2441 C C . GLU A 1 318 ? 24.403 26.662 -46.217 1.00 72.81 318 GLU A C 1
ATOM 2443 O O . GLU A 1 318 ? 24.577 26.930 -47.408 1.00 72.81 318 GLU A O 1
ATOM 2448 N N . LYS A 1 319 ? 23.636 27.406 -45.406 1.00 61.81 319 LYS A N 1
ATOM 2449 C CA . LYS A 1 319 ? 22.979 28.663 -45.805 1.00 61.81 319 LYS A CA 1
ATOM 2450 C C . LYS A 1 319 ? 23.969 29.800 -46.011 1.00 61.81 319 LYS A C 1
ATOM 2452 O O . LYS A 1 319 ? 24.884 29.920 -45.169 1.00 61.81 319 LYS A O 1
#

Secondary structure (DSSP, 8-state):
-HHHHHHHHHHHHHHHHHHHHHHHHHHHHHHHHHHHHHHHHHHHHHHHHHHHHHHHHHHHHHHHHHHHHHHHHHHHHHHHHHHHHHHHHHHHHHHHHHHHHHHHHHHHHHHHHHHHHHHHHHHHHHHHHHHHHHHHHHHHHHHHHHHHHHHHHHHHHHHHHHHHHHHHHHHHHHHHHHHTT-TT-SS--PPPTHHHHHHHHHHHHHHHHSS-SS--SSHHHHHHHHHHPPP---TTS-HHHHHHHHHHT-SSTTTSTT-STTTHHHHHTSGGGTT--HHHHHTT-SPPS-----SSTT--TTS-HHHHTS---PPPPP-

Radius of gyration: 84.83 Å; chains: 1; bounding box: 160×55×236 Å

Organism: NCBI:txid175788

pLDDT: mean 85.65, std 13.4, range [36.22, 98.19]